Protein AF-A0A846T0B0-F1 (afdb_monomer_lite)

Foldseek 3Di:
DDDDDDDPDDPPPPAFEEEEADQDPLLVVLVVVLCVVVVHHYDYDYLQDDPLVVQLVCVVVVNQGQEYEYECSSQVVLVHHLLNVLVVCCVRRVRYAYEYEHAVFPDDDPVRQVLSLLSFHLTYYYGDDSDDPVVNSVVVVVSVVVSSVDGGRDNDPVSCCPPQPQLHPALCSPVSVLVCQLPDVLHFDQAWDDDPNDIQGRKGFLLSNLVSCCVPRVDDSVSSQSSQQVCCVVQQKAFSVNPDGRDNDRTIMHGPVPDD

Sequence (260 aa):
MNSTPDSPDKPVAANPLIVLAQADAEQTELWRAALAAARLETRVVPGDSDVKINLRIMAAESAIPDLVLVDTACLLLRNVDPYGFASWLTRWLPGARLILTNSAASRITEPARAQAIRRGAMDLLAELPRGTQLPQFLAALNAVKTALRQQPNAVSEADAESEVSQFGNGPLSDVASVLIALRSPGGVAIQDRSYRLKTYPRCFIGAEAVDWLCRSYNVSPQEAVKFGSDLVTRRVIHHVVDGHDFKNEHLFYRFIIDEK

Structure (mmCIF, N/CA/C/O backbone):
data_AF-A0A846T0B0-F1
#
_entry.id   AF-A0A846T0B0-F1
#
loop_
_atom_site.group_PDB
_atom_site.id
_atom_site.type_symbol
_atom_site.label_atom_id
_atom_site.label_alt_id
_atom_site.label_comp_id
_atom_site.label_asym_id
_atom_site.label_entity_id
_atom_site.label_seq_id
_atom_site.pdbx_PDB_ins_code
_atom_site.Cartn_x
_atom_site.Cartn_y
_atom_site.Cartn_z
_atom_site.occupancy
_atom_site.B_iso_or_equiv
_atom_site.auth_seq_id
_atom_site.auth_comp_id
_atom_site.auth_asym_id
_atom_site.auth_atom_id
_atom_site.pdbx_PDB_model_num
ATOM 1 N N . MET A 1 1 ? -53.024 -0.461 37.150 1.00 40.50 1 MET A N 1
ATOM 2 C CA . MET A 1 1 ? -51.824 -1.292 36.927 1.00 40.50 1 MET A CA 1
ATOM 3 C C . MET A 1 1 ? -51.735 -1.531 35.432 1.00 40.50 1 MET A C 1
ATOM 5 O O . MET A 1 1 ? -52.511 -2.325 34.930 1.00 40.50 1 MET A O 1
ATOM 9 N N . ASN A 1 2 ? -50.916 -0.763 34.714 1.00 35.78 2 ASN A N 1
ATOM 10 C CA . ASN A 1 2 ? -50.725 -0.948 33.276 1.00 35.78 2 ASN A CA 1
ATOM 11 C C . ASN A 1 2 ? -49.215 -1.021 33.038 1.00 35.78 2 ASN A C 1
ATOM 13 O O . ASN A 1 2 ? -48.539 0.004 33.033 1.00 35.78 2 ASN A O 1
ATOM 17 N N . SER A 1 3 ? -48.694 -2.243 32.974 1.00 40.78 3 SER A N 1
ATOM 18 C CA . SER A 1 3 ? -47.291 -2.515 32.679 1.00 40.78 3 SER A CA 1
ATOM 19 C C . SER A 1 3 ? -47.119 -2.484 31.164 1.00 40.78 3 SER A C 1
ATOM 21 O O . SER A 1 3 ? -47.619 -3.357 30.461 1.00 40.78 3 SER A O 1
ATOM 23 N N . THR A 1 4 ? -46.454 -1.453 30.655 1.00 44.75 4 THR A N 1
ATOM 24 C CA . THR A 1 4 ? -45.922 -1.425 29.288 1.00 44.75 4 THR A CA 1
ATOM 25 C C . THR A 1 4 ? -44.893 -2.545 29.111 1.00 44.75 4 THR A C 1
ATOM 27 O O . THR A 1 4 ? -44.043 -2.697 29.991 1.00 44.75 4 THR A O 1
ATOM 30 N N . PRO A 1 5 ? -44.940 -3.323 28.015 1.00 53.03 5 PRO A N 1
ATOM 31 C CA . PRO A 1 5 ? -43.913 -4.307 27.730 1.00 53.03 5 PRO A CA 1
ATOM 32 C C . PRO A 1 5 ? -42.636 -3.597 27.274 1.00 53.03 5 PRO A C 1
ATOM 34 O O . PRO A 1 5 ? -42.674 -2.625 26.516 1.00 53.03 5 PRO A O 1
ATOM 37 N N . ASP A 1 6 ? -41.529 -4.098 27.802 1.00 45.81 6 ASP A N 1
ATOM 38 C CA . ASP A 1 6 ? -40.159 -3.702 27.518 1.00 45.81 6 ASP A CA 1
ATOM 39 C C . ASP A 1 6 ? -39.895 -3.703 26.003 1.00 45.81 6 ASP A C 1
ATOM 41 O O . ASP A 1 6 ? -40.283 -4.634 25.289 1.00 45.81 6 ASP A O 1
ATOM 45 N N . SER A 1 7 ? -39.283 -2.630 25.501 1.00 47.78 7 SER A N 1
ATOM 46 C CA . SER A 1 7 ? -38.864 -2.546 24.097 1.00 47.78 7 SER A CA 1
ATOM 47 C C . SER A 1 7 ? -37.781 -3.592 23.821 1.00 47.78 7 SER A C 1
ATOM 49 O O . SER A 1 7 ? -36.935 -3.811 24.684 1.00 47.78 7 SER A O 1
ATOM 51 N N . PRO A 1 8 ? -37.748 -4.215 22.629 1.00 55.81 8 PRO A N 1
ATOM 52 C CA . PRO A 1 8 ? -36.689 -5.155 22.300 1.00 55.81 8 PRO A CA 1
ATOM 53 C C . PRO A 1 8 ? -35.345 -4.423 22.300 1.00 55.81 8 PRO A C 1
ATOM 55 O O . PRO A 1 8 ? -35.213 -3.361 21.683 1.00 55.81 8 PRO A O 1
ATOM 58 N N . ASP A 1 9 ? -34.376 -5.006 23.008 1.00 46.56 9 ASP A N 1
ATOM 59 C CA . ASP A 1 9 ? -32.979 -4.590 23.051 1.00 46.56 9 ASP A CA 1
ATOM 60 C C . ASP A 1 9 ? -32.508 -4.125 21.672 1.00 46.56 9 ASP A C 1
ATOM 62 O O . ASP A 1 9 ? -32.464 -4.877 20.693 1.00 46.56 9 ASP A O 1
ATOM 66 N N . LYS A 1 10 ? -32.148 -2.845 21.597 1.00 37.53 10 LYS A N 1
ATOM 67 C CA . LYS A 1 10 ? -31.438 -2.285 20.453 1.00 37.53 10 LYS A CA 1
ATOM 68 C C . LYS A 1 10 ? -30.146 -3.102 20.313 1.00 37.53 10 LYS A C 1
ATOM 70 O O . LYS A 1 10 ? -29.426 -3.197 21.308 1.00 37.53 10 LYS A O 1
ATOM 75 N N . PRO A 1 11 ? -29.825 -3.687 19.143 1.00 40.38 11 PRO A N 1
ATOM 76 C CA . PRO A 1 11 ? -28.603 -4.466 18.999 1.00 40.38 11 PRO A CA 1
ATOM 77 C C . PRO A 1 11 ? -27.425 -3.585 19.411 1.00 40.38 11 PRO A C 1
ATOM 79 O O . PRO A 1 11 ? -27.238 -2.495 18.861 1.00 40.38 11 PRO A O 1
ATOM 82 N N . VAL A 1 12 ? -26.680 -4.026 20.428 1.00 48.66 12 VAL A N 1
ATOM 83 C CA . VAL A 1 12 ? -25.416 -3.402 20.816 1.00 48.66 12 VAL A CA 1
ATOM 84 C C . VAL A 1 12 ? -24.560 -3.426 19.558 1.00 48.66 12 VAL A C 1
ATOM 86 O O . VAL A 1 12 ? -24.211 -4.501 19.074 1.00 48.66 12 VAL A O 1
ATOM 89 N N . ALA A 1 13 ? -24.320 -2.256 18.963 1.00 57.50 13 ALA A N 1
ATOM 90 C CA . ALA A 1 13 ? -23.509 -2.161 17.760 1.00 57.50 13 ALA A CA 1
ATOM 91 C C . ALA A 1 13 ? -22.165 -2.839 18.049 1.00 57.50 13 ALA A C 1
ATOM 93 O O . ALA A 1 13 ? -21.527 -2.521 19.055 1.00 57.50 13 ALA A O 1
ATOM 94 N N . ALA A 1 14 ? -21.787 -3.808 17.211 1.00 72.94 14 ALA A N 1
ATOM 95 C CA . ALA A 1 14 ? -20.514 -4.502 17.344 1.00 72.94 14 ALA A CA 1
ATOM 96 C C . ALA A 1 14 ? -19.379 -3.470 17.421 1.00 72.94 14 ALA A C 1
ATOM 98 O O . ALA A 1 14 ? -19.421 -2.439 16.743 1.00 72.94 14 ALA A O 1
ATOM 99 N N . ASN A 1 15 ? -18.404 -3.712 18.298 1.00 85.31 15 ASN A N 1
ATOM 100 C CA . ASN A 1 15 ? -17.271 -2.807 18.447 1.00 85.31 15 ASN A CA 1
ATOM 101 C C . ASN A 1 15 ? -16.492 -2.782 17.122 1.00 85.31 15 ASN A C 1
ATOM 103 O O . ASN A 1 15 ? -16.201 -3.861 16.604 1.00 85.31 15 ASN A O 1
ATOM 107 N N . PRO A 1 16 ? -16.167 -1.608 16.552 1.00 92.31 16 PRO A N 1
ATOM 108 C CA . PRO A 1 16 ? -15.488 -1.566 15.268 1.00 92.31 16 PRO A CA 1
ATOM 109 C C . PRO A 1 16 ? -14.096 -2.192 15.358 1.00 92.31 16 PRO A C 1
ATOM 111 O O . PRO A 1 16 ? -13.313 -1.845 16.250 1.00 92.31 16 PRO A O 1
ATOM 114 N N . LEU A 1 17 ? -13.784 -3.068 14.403 1.00 94.44 17 LEU A N 1
ATOM 115 C CA . LEU A 1 17 ? -12.480 -3.713 14.293 1.00 94.44 17 LEU A CA 1
ATOM 116 C C . LEU A 1 17 ? -11.522 -2.824 13.498 1.00 94.44 17 LEU A C 1
ATOM 118 O O . LEU A 1 17 ? -11.745 -2.534 12.320 1.00 94.44 17 LEU A O 1
ATOM 122 N N . ILE A 1 18 ? -10.418 -2.437 14.134 1.00 97.44 18 ILE A N 1
ATOM 123 C CA . ILE A 1 18 ? -9.347 -1.658 13.516 1.00 97.44 18 ILE A CA 1
ATOM 124 C C . ILE A 1 18 ? -8.149 -2.560 13.246 1.00 97.44 18 ILE A C 1
ATOM 126 O O . ILE A 1 18 ? -7.605 -3.179 14.158 1.00 97.44 18 ILE A O 1
ATOM 130 N N . VAL A 1 19 ? -7.687 -2.595 12.001 1.00 98.12 19 VAL A N 1
ATOM 131 C CA . VAL A 1 19 ? -6.374 -3.160 11.670 1.00 98.12 19 VAL A CA 1
ATOM 132 C C . VAL A 1 19 ? -5.332 -2.057 11.775 1.00 98.12 19 VAL A C 1
ATOM 134 O O . VAL A 1 19 ? -5.451 -1.038 11.102 1.00 98.12 19 VAL A O 1
ATOM 137 N N . LEU A 1 20 ? -4.315 -2.265 12.610 1.00 98.44 20 LEU A N 1
ATOM 138 C CA . LEU A 1 20 ? -3.206 -1.334 12.819 1.00 98.44 20 LEU A CA 1
ATOM 139 C C . LEU A 1 20 ? -1.914 -1.931 12.258 1.00 98.44 20 LEU A C 1
ATOM 141 O O . LEU A 1 20 ? -1.483 -2.985 12.715 1.00 98.44 20 LEU A O 1
ATOM 145 N N . ALA A 1 21 ? -1.274 -1.239 11.320 1.00 97.75 21 ALA A N 1
ATOM 146 C CA . ALA A 1 21 ? 0.041 -1.604 10.796 1.00 97.75 21 ALA A CA 1
ATOM 147 C C . ALA A 1 21 ? 0.945 -0.370 10.795 1.00 97.75 21 ALA A C 1
ATOM 149 O O . ALA A 1 21 ? 0.639 0.606 10.114 1.00 97.75 21 ALA A O 1
ATOM 150 N N . GLN A 1 22 ? 2.029 -0.382 11.569 1.00 97.44 22 GLN A N 1
ATOM 151 C CA . GLN A 1 22 ? 3.023 0.697 11.587 1.00 97.44 22 GLN A CA 1
ATOM 152 C C . GLN A 1 22 ? 4.413 0.111 11.347 1.00 97.44 22 GLN A C 1
ATOM 154 O O . GLN A 1 22 ? 4.701 -0.994 11.808 1.00 97.44 22 GLN A O 1
ATOM 159 N N . ALA A 1 23 ? 5.268 0.833 10.619 1.00 90.00 23 ALA A N 1
ATOM 160 C CA . ALA A 1 23 ? 6.631 0.371 10.352 1.00 90.00 23 ALA A CA 1
ATOM 161 C C . ALA A 1 23 ? 7.528 0.547 11.585 1.00 90.00 23 ALA A C 1
ATOM 163 O O . ALA A 1 23 ? 8.458 -0.226 11.803 1.00 90.00 23 ALA A O 1
ATOM 164 N N . ASP A 1 24 ? 7.218 1.556 12.398 1.00 92.56 24 ASP A N 1
ATOM 165 C CA . ASP A 1 24 ? 7.899 1.851 13.647 1.00 92.56 24 ASP A CA 1
ATOM 166 C C . ASP A 1 24 ? 7.184 1.196 14.847 1.00 92.56 24 ASP A C 1
ATOM 168 O O . ASP A 1 24 ? 5.959 1.279 15.018 1.00 92.56 24 ASP A O 1
ATOM 172 N N . ALA A 1 25 ? 7.961 0.513 15.690 1.00 93.75 25 ALA A N 1
ATOM 173 C CA . ALA A 1 25 ? 7.439 -0.211 16.848 1.00 93.75 25 ALA A CA 1
ATOM 174 C C . ALA A 1 25 ? 6.912 0.736 17.940 1.00 93.75 25 ALA A C 1
ATOM 176 O O . ALA A 1 25 ? 5.924 0.422 18.602 1.00 93.75 25 ALA A O 1
ATOM 177 N N . GLU A 1 26 ? 7.528 1.908 18.107 1.00 94.44 26 GLU A N 1
ATOM 178 C CA . GLU A 1 26 ? 7.069 2.911 19.069 1.00 94.44 26 GLU A CA 1
ATOM 179 C C . GLU A 1 26 ? 5.721 3.493 18.623 1.00 94.44 26 GLU A C 1
ATOM 181 O O . GLU A 1 26 ? 4.779 3.545 19.413 1.00 94.44 26 GLU A O 1
ATOM 186 N N . GLN A 1 27 ? 5.568 3.816 17.337 1.00 95.62 27 GLN A N 1
ATOM 187 C CA . GLN A 1 27 ? 4.289 4.232 16.757 1.00 95.62 27 GLN A CA 1
ATOM 188 C C . GLN A 1 27 ? 3.213 3.153 16.891 1.00 95.62 27 GLN A C 1
ATOM 190 O O . GLN A 1 27 ? 2.067 3.481 17.203 1.00 95.62 27 GLN A O 1
ATOM 195 N N . THR A 1 28 ? 3.565 1.873 16.716 1.00 96.94 28 THR A N 1
ATOM 196 C CA . THR A 1 28 ? 2.637 0.754 16.966 1.00 96.94 28 THR A CA 1
ATOM 197 C C . THR A 1 28 ? 2.081 0.817 18.387 1.00 96.94 28 THR A C 1
ATOM 199 O O . THR A 1 28 ? 0.867 0.739 18.583 1.00 96.94 28 THR A O 1
ATOM 202 N N . GLU A 1 29 ? 2.949 1.004 19.381 1.00 95.62 29 GLU A N 1
ATOM 203 C CA . GLU A 1 29 ? 2.553 1.069 20.788 1.00 95.62 29 GLU A CA 1
ATOM 204 C C . GLU A 1 29 ? 1.741 2.322 21.125 1.00 95.62 29 GLU A C 1
ATOM 206 O O . GLU A 1 29 ? 0.708 2.219 21.794 1.00 95.62 29 GLU A O 1
ATOM 211 N N . LEU A 1 30 ? 2.140 3.492 20.617 1.00 95.44 30 LEU A N 1
ATOM 212 C CA . LEU A 1 30 ? 1.410 4.746 20.828 1.00 95.44 30 LEU A CA 1
ATOM 213 C C . LEU A 1 30 ? -0.010 4.671 20.255 1.00 95.44 30 LEU A C 1
ATOM 215 O O . LEU A 1 30 ? -0.976 5.026 20.939 1.00 95.44 30 LEU A O 1
ATOM 219 N N . TRP A 1 31 ? -0.156 4.158 19.031 1.00 96.56 31 TRP A N 1
ATOM 220 C CA . TRP A 1 31 ? -1.465 3.958 18.413 1.00 96.56 31 TRP A CA 1
ATOM 221 C C . TRP A 1 31 ? -2.289 2.915 19.156 1.00 96.56 31 TRP A C 1
ATOM 223 O O . TRP A 1 31 ? -3.455 3.169 19.462 1.00 96.56 31 TRP A O 1
ATOM 233 N N . ARG A 1 32 ? -1.694 1.771 19.509 1.00 96.06 32 ARG A N 1
ATOM 234 C CA . ARG A 1 32 ? -2.376 0.717 20.270 1.00 96.06 32 ARG A CA 1
ATOM 235 C C . ARG A 1 32 ? -2.916 1.249 21.597 1.00 96.06 32 ARG A C 1
ATOM 237 O O . ARG A 1 32 ? -4.079 1.012 21.916 1.00 96.06 32 ARG A O 1
ATOM 244 N N . ALA A 1 33 ? -2.107 2.003 22.342 1.00 93.75 33 ALA A N 1
ATOM 245 C CA . ALA A 1 33 ? -2.515 2.611 23.604 1.00 93.75 33 ALA A CA 1
ATOM 246 C C . ALA A 1 33 ? -3.648 3.633 23.411 1.00 93.75 33 ALA A C 1
ATOM 248 O O . ALA A 1 33 ? -4.631 3.614 24.155 1.00 93.75 33 ALA A O 1
ATOM 249 N N . ALA A 1 34 ? -3.551 4.491 22.391 1.00 93.19 34 ALA A N 1
ATOM 250 C CA . ALA A 1 34 ? -4.569 5.495 22.095 1.00 93.19 34 ALA A CA 1
ATOM 251 C C . ALA A 1 34 ? -5.919 4.856 21.709 1.00 93.19 34 ALA A C 1
ATOM 253 O O . ALA A 1 34 ? -6.970 5.260 22.217 1.00 93.19 34 ALA A O 1
ATOM 254 N N . LEU A 1 35 ? -5.900 3.839 20.844 1.00 95.38 35 LEU A N 1
ATOM 255 C CA . LEU A 1 35 ? -7.098 3.118 20.406 1.00 95.38 35 LEU A CA 1
ATOM 256 C C . LEU A 1 35 ? -7.730 2.322 21.557 1.00 95.38 35 LEU A C 1
ATOM 258 O O . LEU A 1 35 ? -8.947 2.389 21.750 1.00 95.38 35 LEU A O 1
ATOM 262 N N . ALA A 1 36 ? -6.913 1.665 22.386 1.00 93.62 36 ALA A N 1
ATOM 263 C CA . ALA A 1 36 ? -7.377 0.966 23.583 1.00 93.62 36 ALA A CA 1
ATOM 264 C C . ALA A 1 36 ? -8.035 1.924 24.591 1.00 93.62 36 ALA A C 1
ATOM 266 O O . ALA A 1 36 ? -9.111 1.629 25.114 1.00 93.62 36 ALA A O 1
ATOM 267 N N . ALA A 1 37 ? -7.455 3.111 24.811 1.00 91.50 37 ALA A N 1
ATOM 268 C CA . ALA A 1 37 ? -8.053 4.148 25.656 1.00 91.50 37 ALA A CA 1
ATOM 269 C C . ALA A 1 37 ? -9.409 4.637 25.112 1.00 91.50 37 ALA A C 1
ATOM 271 O O . ALA A 1 37 ? -10.301 5.005 25.879 1.00 91.50 37 ALA A O 1
ATOM 272 N N . ALA A 1 38 ? -9.593 4.593 23.791 1.00 91.62 38 ALA A N 1
ATOM 273 C CA . ALA A 1 38 ? -10.861 4.875 23.127 1.00 91.62 38 ALA A CA 1
ATOM 274 C C . ALA A 1 38 ? -11.826 3.671 23.075 1.00 91.62 38 ALA A C 1
ATOM 276 O O . ALA A 1 38 ? -12.916 3.821 22.521 1.00 91.62 38 ALA A O 1
ATOM 277 N N . ARG A 1 39 ? -11.461 2.524 23.673 1.00 93.31 39 ARG A N 1
ATOM 278 C CA . ARG A 1 39 ? -12.200 1.246 23.664 1.00 93.31 39 ARG A CA 1
ATOM 279 C C . ARG A 1 39 ? -12.423 0.660 22.266 1.00 93.31 39 ARG A C 1
ATOM 281 O O . ARG A 1 39 ? -13.393 -0.060 22.049 1.00 93.31 39 ARG A O 1
ATOM 288 N N . LEU A 1 40 ? -11.530 0.961 21.328 1.00 93.94 40 LEU A N 1
ATOM 289 C CA . LEU A 1 40 ? -11.598 0.454 19.962 1.00 93.94 40 LEU A CA 1
ATOM 290 C C . LEU A 1 40 ? -10.844 -0.873 19.865 1.00 93.94 40 LEU A C 1
ATOM 292 O O . LEU A 1 40 ? -9.693 -0.978 20.301 1.00 93.94 40 LEU A O 1
ATOM 296 N N . GLU A 1 41 ? -11.494 -1.888 19.302 1.00 93.44 41 GLU A N 1
ATOM 297 C CA . GLU A 1 41 ? -10.863 -3.185 19.090 1.00 93.44 41 GLU A CA 1
ATOM 298 C C . GLU A 1 41 ? -9.786 -3.053 18.015 1.00 93.44 41 GLU A C 1
ATOM 300 O O . GLU A 1 41 ? -10.027 -2.511 16.939 1.00 93.44 41 GLU A O 1
ATOM 305 N N . THR A 1 42 ? -8.572 -3.505 18.325 1.00 95.50 42 THR A N 1
ATOM 306 C CA . THR A 1 42 ? -7.417 -3.322 17.445 1.00 95.50 42 THR A CA 1
ATOM 307 C C . THR A 1 42 ? -6.705 -4.646 17.221 1.00 95.50 42 THR A C 1
ATOM 309 O O . THR A 1 42 ? -6.268 -5.291 18.175 1.00 95.50 42 THR A O 1
ATOM 312 N N . ARG A 1 43 ? -6.525 -5.022 15.955 1.00 96.50 43 ARG A N 1
ATOM 313 C CA . ARG A 1 43 ? -5.666 -6.124 15.527 1.00 96.50 43 ARG A CA 1
ATOM 314 C C . ARG A 1 43 ? -4.400 -5.557 14.897 1.00 96.50 43 ARG A C 1
ATOM 316 O O . ARG A 1 43 ? -4.453 -4.902 13.860 1.00 96.50 43 ARG A O 1
ATOM 323 N N . VAL A 1 44 ? -3.260 -5.813 15.531 1.00 97.38 44 VAL A N 1
ATOM 324 C CA . VAL A 1 44 ? -1.958 -5.360 15.032 1.00 97.38 44 VAL A CA 1
ATOM 325 C C . VAL A 1 44 ? -1.456 -6.321 13.958 1.00 97.38 44 VAL A C 1
ATOM 327 O O . VAL A 1 44 ? -1.409 -7.531 14.177 1.00 97.38 44 VAL A O 1
ATOM 330 N N . VAL A 1 45 ? -1.061 -5.774 12.812 1.00 95.25 45 VAL A N 1
ATOM 331 C CA . VAL A 1 45 ? -0.296 -6.467 11.774 1.00 95.25 45 VAL A CA 1
ATOM 332 C C . VAL A 1 45 ? 1.153 -5.984 11.886 1.00 95.25 45 VAL A C 1
ATOM 334 O O . VAL A 1 45 ? 1.371 -4.770 11.878 1.00 95.25 45 VAL A O 1
ATOM 337 N N . PRO A 1 46 ? 2.145 -6.886 12.012 1.00 91.38 46 PRO A N 1
ATOM 338 C CA . PRO A 1 46 ? 3.546 -6.484 12.090 1.00 91.38 46 PRO A CA 1
ATOM 339 C C . PRO A 1 46 ? 3.955 -5.633 10.882 1.00 91.38 46 PRO A C 1
ATOM 341 O O . PRO A 1 46 ? 3.555 -5.924 9.754 1.00 91.38 46 PRO A O 1
ATOM 344 N N . GLY A 1 47 ? 4.754 -4.588 11.105 1.00 80.31 47 GLY A N 1
ATOM 345 C CA . GLY A 1 47 ? 5.112 -3.617 10.063 1.00 80.31 47 GLY A CA 1
ATOM 346 C C . GLY A 1 47 ? 5.917 -4.188 8.891 1.00 80.31 47 GLY A C 1
ATOM 347 O O . GLY A 1 47 ? 5.940 -3.595 7.814 1.00 80.31 47 GLY A O 1
ATOM 348 N N . ASP A 1 48 ? 6.550 -5.344 9.088 1.00 79.88 48 ASP A N 1
ATOM 349 C CA . ASP A 1 48 ? 7.275 -6.126 8.086 1.00 79.88 48 ASP A CA 1
ATOM 350 C C . ASP A 1 48 ? 6.422 -7.245 7.453 1.00 79.88 48 ASP A C 1
ATOM 352 O O . ASP A 1 48 ? 6.893 -7.988 6.589 1.00 79.88 48 ASP A O 1
ATOM 356 N N . SER A 1 49 ? 5.158 -7.386 7.834 1.00 81.19 49 SER A N 1
ATOM 357 C CA . SER A 1 49 ? 4.242 -8.339 7.212 1.00 81.19 49 SER A CA 1
ATOM 358 C C . SER A 1 49 ? 3.544 -7.732 5.994 1.00 81.19 49 SER A C 1
ATOM 360 O O . SER A 1 49 ? 3.389 -6.519 5.869 1.00 81.19 49 SER A O 1
ATOM 362 N N . ASP A 1 50 ? 3.086 -8.582 5.072 1.00 83.88 50 ASP A N 1
ATOM 363 C CA . ASP A 1 50 ? 2.265 -8.125 3.950 1.00 83.88 50 ASP A CA 1
ATOM 364 C C . ASP A 1 50 ? 0.833 -7.833 4.434 1.00 83.88 50 ASP A C 1
ATOM 366 O O . ASP A 1 50 ? 0.047 -8.740 4.738 1.00 83.88 50 ASP A O 1
ATOM 370 N N . VAL A 1 51 ? 0.495 -6.545 4.513 1.00 88.88 51 VAL A N 1
ATOM 371 C CA . VAL A 1 51 ? -0.821 -6.072 4.965 1.00 88.88 51 VAL A CA 1
ATOM 372 C C . VAL A 1 51 ? -1.945 -6.563 4.041 1.00 88.88 51 VAL A C 1
ATOM 374 O O . VAL A 1 51 ? -3.022 -6.909 4.527 1.00 88.88 51 VAL A O 1
ATOM 377 N N . LYS A 1 52 ? -1.710 -6.677 2.725 1.00 85.81 52 LYS A N 1
ATOM 378 C CA . LYS A 1 52 ? -2.722 -7.151 1.763 1.00 85.81 52 LYS A CA 1
ATOM 379 C C . LYS A 1 52 ? -3.041 -8.626 1.992 1.00 85.81 52 LYS A C 1
ATOM 381 O O . LYS A 1 52 ? -4.212 -9.003 1.964 1.00 85.81 52 LYS A O 1
ATOM 386 N N . ILE A 1 53 ? -2.025 -9.456 2.243 1.00 77.31 53 ILE A N 1
ATOM 387 C CA . ILE A 1 53 ? -2.223 -10.882 2.555 1.00 77.31 53 ILE A CA 1
ATOM 388 C C . ILE A 1 53 ? -3.017 -11.038 3.856 1.00 77.31 53 ILE A C 1
ATOM 390 O O . ILE A 1 53 ? -4.010 -11.765 3.873 1.00 77.31 53 ILE A O 1
ATOM 394 N N . ASN A 1 54 ? -2.642 -10.309 4.912 1.00 89.06 54 ASN A N 1
ATOM 395 C CA . ASN A 1 54 ? -3.349 -10.350 6.196 1.00 89.06 54 ASN A CA 1
ATOM 396 C C . ASN A 1 54 ? -4.832 -9.977 6.045 1.00 89.06 54 ASN A C 1
ATOM 398 O O . ASN A 1 54 ? -5.704 -10.706 6.514 1.00 89.06 54 ASN A O 1
ATOM 402 N N . LEU A 1 55 ? -5.126 -8.892 5.325 1.00 89.19 55 LEU A N 1
ATOM 403 C CA . LEU A 1 55 ? -6.500 -8.450 5.081 1.00 89.19 55 LEU A CA 1
ATOM 404 C C . LEU A 1 55 ? -7.309 -9.452 4.249 1.00 89.19 55 LEU A C 1
ATOM 406 O O . LEU A 1 55 ? -8.500 -9.627 4.496 1.00 89.19 55 LEU A O 1
ATOM 410 N N . ARG A 1 56 ? -6.683 -10.149 3.292 1.00 87.56 56 ARG A N 1
ATOM 411 C CA . ARG A 1 56 ? -7.357 -11.202 2.516 1.00 87.56 56 ARG A CA 1
ATOM 412 C C . ARG A 1 56 ? -7.695 -12.430 3.348 1.00 87.56 56 ARG A C 1
ATOM 414 O O . ARG A 1 56 ? -8.767 -12.991 3.148 1.00 87.56 56 ARG A O 1
ATOM 421 N N . ILE A 1 57 ? -6.798 -12.842 4.242 1.00 77.00 57 ILE A N 1
ATOM 422 C CA . ILE A 1 57 ? -7.057 -13.952 5.169 1.00 77.00 57 ILE A CA 1
ATOM 423 C C . ILE A 1 57 ? -8.240 -13.585 6.069 1.00 77.00 57 ILE A C 1
ATOM 425 O O . ILE A 1 57 ? -9.214 -14.329 6.124 1.00 77.00 57 ILE A O 1
ATOM 429 N N . MET A 1 58 ? -8.219 -12.386 6.661 1.00 86.00 58 MET A N 1
ATOM 430 C CA . MET A 1 58 ? -9.328 -11.886 7.480 1.00 86.00 58 MET A CA 1
ATOM 431 C C . MET A 1 58 ? -10.652 -11.841 6.704 1.00 86.00 58 MET A C 1
ATOM 433 O O . MET A 1 58 ? -11.678 -12.294 7.203 1.00 86.00 58 MET A O 1
ATOM 437 N N . ALA A 1 59 ? -10.640 -11.349 5.461 1.00 80.25 59 ALA A N 1
ATOM 438 C CA . ALA A 1 59 ? -11.832 -11.318 4.616 1.00 80.25 59 ALA A CA 1
ATOM 439 C C . ALA A 1 59 ? -12.361 -12.727 4.284 1.00 80.25 59 ALA A C 1
ATOM 441 O O . ALA A 1 59 ? -13.573 -12.934 4.285 1.00 80.25 59 ALA A O 1
ATOM 442 N N . ALA A 1 60 ? -11.477 -13.704 4.048 1.00 73.88 60 ALA A N 1
ATOM 443 C CA . ALA A 1 60 ? -11.864 -15.100 3.829 1.00 73.88 60 ALA A CA 1
ATOM 444 C C . ALA A 1 60 ? -12.513 -15.735 5.074 1.00 73.88 60 ALA A C 1
ATOM 446 O O . ALA A 1 60 ? -13.378 -16.598 4.948 1.00 73.88 60 ALA A O 1
ATOM 447 N N . GLU A 1 61 ? -12.148 -15.260 6.265 1.00 83.94 61 GLU A N 1
ATOM 448 C CA . GLU A 1 61 ? -12.726 -15.649 7.557 1.00 83.94 61 GLU A CA 1
ATOM 449 C C . GLU A 1 61 ? -13.948 -14.794 7.952 1.00 83.94 61 GLU A C 1
ATOM 451 O O . GLU A 1 61 ? -14.421 -14.865 9.083 1.00 83.94 61 GLU A O 1
ATOM 456 N N . SER A 1 62 ? -14.493 -13.990 7.027 1.00 83.62 62 SER A N 1
ATOM 457 C CA . SER A 1 62 ? -15.616 -13.061 7.263 1.00 83.62 62 SER A CA 1
ATOM 458 C C . SER A 1 62 ? -15.349 -11.980 8.327 1.00 83.62 62 SER A C 1
ATOM 460 O O . SER A 1 62 ? -16.284 -11.388 8.861 1.00 83.62 62 SER A O 1
ATOM 462 N N . ALA A 1 63 ? -14.080 -11.674 8.604 1.00 87.38 63 ALA A N 1
ATOM 463 C CA . ALA A 1 63 ? -13.633 -10.679 9.579 1.00 87.38 63 ALA A CA 1
ATOM 464 C C . ALA A 1 63 ? -13.157 -9.381 8.895 1.00 87.38 63 ALA A C 1
ATOM 466 O O . ALA A 1 63 ? -12.007 -8.964 9.041 1.00 87.38 63 ALA A O 1
ATOM 467 N N . ILE A 1 64 ? -14.023 -8.745 8.100 1.00 89.69 64 ILE A N 1
ATOM 468 C CA . ILE A 1 64 ? -13.692 -7.488 7.406 1.00 89.69 64 ILE A CA 1
ATOM 469 C C . ILE A 1 64 ? -13.553 -6.357 8.445 1.00 89.69 64 ILE A C 1
ATOM 471 O O . ILE A 1 64 ? -14.511 -6.106 9.173 1.00 89.69 64 ILE A O 1
ATOM 475 N N . PRO A 1 65 ? -12.407 -5.655 8.527 1.00 95.38 65 PRO A N 1
ATOM 476 C CA . PRO A 1 65 ? -12.243 -4.536 9.447 1.00 95.38 65 PRO A CA 1
ATOM 477 C C . PRO A 1 65 ? -13.056 -3.310 9.024 1.00 95.38 65 PRO A C 1
ATOM 479 O O . PRO A 1 65 ? -13.164 -2.994 7.838 1.00 95.38 65 PRO A O 1
ATOM 482 N N . ASP A 1 66 ? -13.538 -2.554 10.007 1.00 95.69 66 ASP A N 1
ATOM 483 C CA . ASP A 1 66 ? -14.219 -1.273 9.800 1.00 95.69 66 ASP A CA 1
ATOM 484 C C . ASP A 1 66 ? -13.259 -0.159 9.375 1.00 95.69 66 ASP A C 1
ATOM 486 O O . ASP A 1 66 ? -13.660 0.797 8.698 1.00 95.69 66 ASP A O 1
ATOM 490 N N . LEU A 1 67 ? -11.997 -0.267 9.799 1.00 97.81 67 LEU A N 1
ATOM 491 C CA . LEU A 1 67 ? -10.929 0.677 9.499 1.00 97.81 67 LEU A CA 1
ATOM 492 C C . LEU A 1 67 ? -9.573 -0.032 9.423 1.00 97.81 67 LEU A C 1
ATOM 494 O O . LEU A 1 67 ? -9.192 -0.797 10.306 1.00 97.81 67 LEU A O 1
ATOM 498 N N . VAL A 1 68 ? -8.807 0.302 8.394 1.00 98.00 68 VAL A N 1
ATOM 499 C CA . VAL A 1 68 ? -7.388 -0.011 8.261 1.00 98.00 68 VAL A CA 1
ATOM 500 C C . VAL A 1 68 ? -6.605 1.273 8.515 1.00 98.00 68 VAL A C 1
ATOM 502 O O . VAL A 1 68 ? -6.735 2.245 7.771 1.00 98.00 68 VAL A O 1
ATOM 505 N N . LEU A 1 69 ? -5.810 1.278 9.579 1.00 98.25 69 LEU A N 1
ATOM 506 C CA . LEU A 1 69 ? -4.886 2.342 9.943 1.00 98.25 69 LEU A CA 1
ATOM 507 C C . LEU A 1 69 ? -3.464 1.862 9.637 1.00 98.25 69 LEU A C 1
ATOM 509 O O . LEU A 1 69 ? -2.899 1.052 10.377 1.00 98.25 69 LEU A O 1
ATOM 513 N N . VAL A 1 70 ? -2.910 2.318 8.516 1.00 97.88 70 VAL A N 1
ATOM 514 C CA . VAL A 1 70 ? -1.646 1.795 7.983 1.00 97.88 70 VAL A CA 1
ATOM 515 C C . VAL A 1 70 ? -0.648 2.906 7.702 1.00 97.88 70 VAL A C 1
ATOM 517 O O . VAL A 1 70 ? -0.972 3.926 7.098 1.00 97.88 70 VAL A O 1
ATOM 520 N N . ASP A 1 71 ? 0.584 2.680 8.130 1.00 96.81 71 ASP A N 1
ATOM 521 C CA . ASP A 1 71 ? 1.722 3.529 7.815 1.00 96.81 71 ASP A CA 1
ATOM 522 C C . ASP A 1 71 ? 2.132 3.354 6.352 1.00 96.81 71 ASP A C 1
ATOM 524 O O . ASP A 1 71 ? 2.269 2.229 5.858 1.00 96.81 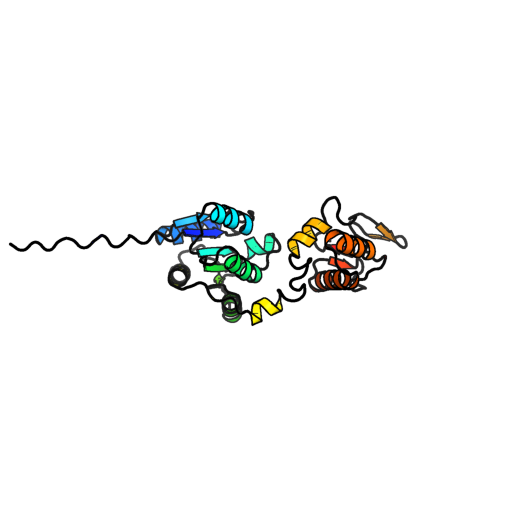71 ASP A O 1
ATOM 528 N N . THR A 1 72 ? 2.353 4.462 5.649 1.00 90.06 72 THR A N 1
ATOM 529 C CA . THR A 1 72 ? 2.806 4.444 4.255 1.00 90.06 72 THR A CA 1
ATOM 530 C C . THR A 1 72 ? 4.111 3.667 4.103 1.00 90.06 72 THR A C 1
ATOM 532 O O . THR A 1 72 ? 4.286 2.985 3.093 1.00 90.06 72 THR A O 1
ATOM 535 N N . ALA A 1 73 ? 4.987 3.672 5.112 1.00 87.44 73 ALA A N 1
ATOM 536 C CA . ALA A 1 73 ? 6.222 2.894 5.094 1.00 87.44 73 ALA A CA 1
ATOM 537 C C . ALA A 1 73 ? 5.974 1.374 4.999 1.00 87.44 73 ALA A C 1
ATOM 539 O O . ALA A 1 73 ? 6.687 0.699 4.257 1.00 87.44 73 ALA A O 1
ATOM 540 N N . CYS A 1 74 ? 4.937 0.830 5.651 1.00 87.38 74 CYS A N 1
ATOM 541 C CA . CYS A 1 74 ? 4.582 -0.595 5.534 1.00 87.38 74 CYS A CA 1
ATOM 542 C C . CYS A 1 74 ? 4.233 -0.991 4.093 1.00 87.38 74 CYS A C 1
ATOM 544 O O . CYS A 1 74 ? 4.522 -2.105 3.657 1.00 87.38 74 CYS A O 1
ATOM 546 N N . LEU A 1 75 ? 3.614 -0.072 3.348 1.00 83.56 75 LEU A N 1
ATOM 547 C CA . LEU A 1 75 ? 3.219 -0.282 1.957 1.00 83.56 75 LEU A CA 1
ATOM 548 C C . LEU A 1 75 ? 4.427 -0.121 1.023 1.00 83.56 75 LEU A C 1
ATOM 550 O O . LEU A 1 75 ? 4.724 -1.004 0.215 1.00 83.56 75 LEU A O 1
ATOM 554 N N . LEU A 1 76 ? 5.188 0.960 1.198 1.00 75.81 76 LEU A N 1
ATOM 555 C CA . LEU A 1 76 ? 6.351 1.276 0.369 1.00 75.81 76 LEU A CA 1
ATOM 556 C C . LEU A 1 76 ? 7.470 0.233 0.501 1.00 75.81 76 LEU A C 1
ATOM 558 O O . LEU A 1 76 ? 8.077 -0.130 -0.504 1.00 75.81 76 LEU A O 1
ATOM 562 N N . LEU A 1 77 ? 7.687 -0.340 1.692 1.00 72.00 77 LEU A N 1
ATOM 563 C CA . LEU A 1 77 ? 8.633 -1.449 1.910 1.00 72.00 77 LEU A CA 1
ATOM 564 C C . LEU A 1 77 ? 8.285 -2.722 1.118 1.00 72.00 77 LEU A C 1
ATOM 566 O O . LEU A 1 77 ? 9.089 -3.655 1.053 1.00 72.00 77 LEU A O 1
ATOM 570 N N . ARG A 1 78 ? 7.081 -2.799 0.549 1.00 71.12 78 ARG A N 1
ATOM 571 C CA . ARG A 1 78 ? 6.606 -3.900 -0.297 1.00 71.12 78 ARG A CA 1
ATOM 572 C C . ARG A 1 78 ? 6.326 -3.444 -1.729 1.00 71.12 78 ARG A C 1
ATOM 574 O O . ARG A 1 78 ? 5.663 -4.161 -2.471 1.00 71.12 78 ARG A O 1
ATOM 581 N N . ASN A 1 79 ? 6.836 -2.272 -2.122 1.00 66.06 79 ASN A N 1
ATOM 582 C CA . ASN A 1 79 ? 6.569 -1.630 -3.413 1.00 66.06 79 ASN A CA 1
ATOM 583 C C . ASN A 1 79 ? 5.066 -1.454 -3.696 1.00 66.06 79 ASN A C 1
ATOM 585 O O . ASN A 1 79 ? 4.631 -1.490 -4.847 1.00 66.06 79 ASN A O 1
ATOM 589 N N . VAL A 1 80 ? 4.263 -1.288 -2.643 1.00 71.25 80 VAL A N 1
ATOM 590 C CA . VAL A 1 80 ? 2.844 -0.965 -2.753 1.00 71.25 80 VAL A CA 1
ATOM 591 C C . VAL A 1 80 ? 2.707 0.545 -2.651 1.00 71.25 80 VAL A C 1
ATOM 593 O O . VAL A 1 80 ? 3.045 1.139 -1.629 1.00 71.25 80 VAL A O 1
ATOM 596 N N . ASP A 1 81 ? 2.189 1.159 -3.710 1.00 74.88 81 ASP A N 1
ATOM 597 C CA . ASP A 1 81 ? 1.796 2.562 -3.672 1.00 74.88 81 ASP A 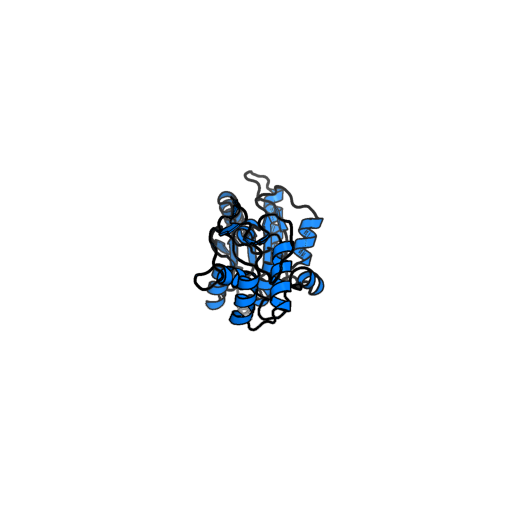CA 1
ATOM 598 C C . ASP A 1 81 ? 0.643 2.759 -2.658 1.00 74.88 81 ASP A C 1
ATOM 600 O O . ASP A 1 81 ? -0.385 2.074 -2.767 1.00 74.88 81 ASP A O 1
ATOM 604 N N . PRO A 1 82 ? 0.776 3.667 -1.668 1.00 74.06 82 PRO A N 1
ATOM 605 C CA . PRO A 1 82 ? -0.268 3.921 -0.679 1.00 74.06 82 PRO A CA 1
ATOM 606 C C . PRO A 1 82 ? -1.625 4.318 -1.268 1.00 74.06 82 PRO A C 1
ATOM 608 O O . PRO A 1 82 ? -2.662 4.006 -0.680 1.00 74.06 82 PRO A O 1
ATOM 611 N N . TYR A 1 83 ? -1.644 4.966 -2.433 1.00 73.88 83 TYR A N 1
ATOM 612 C CA . TYR A 1 83 ? -2.885 5.370 -3.096 1.00 73.88 83 TYR A CA 1
ATOM 613 C C . TYR A 1 83 ? -3.510 4.214 -3.895 1.00 73.88 83 TYR A C 1
ATOM 615 O O . TYR A 1 83 ? -4.722 3.991 -3.836 1.00 73.88 83 TYR A O 1
ATOM 623 N N . GLY A 1 84 ? -2.695 3.389 -4.552 1.00 73.69 84 GLY A N 1
ATOM 624 C CA . GLY A 1 84 ? -3.109 2.123 -5.158 1.00 73.69 84 GLY A CA 1
ATOM 625 C C . GLY A 1 84 ? -3.662 1.129 -4.132 1.00 73.69 84 GLY A C 1
ATOM 626 O O . GLY A 1 84 ? -4.587 0.366 -4.432 1.00 73.69 84 GLY A O 1
ATOM 627 N N . PHE A 1 85 ? -3.173 1.177 -2.890 1.00 84.62 85 PHE A N 1
ATOM 628 C CA . PHE A 1 85 ? -3.722 0.389 -1.787 1.00 84.62 85 PHE A CA 1
ATOM 629 C C . PHE A 1 85 ? -5.179 0.754 -1.462 1.00 84.62 85 PHE A C 1
ATOM 631 O O . PHE A 1 85 ? -5.968 -0.150 -1.198 1.00 84.62 85 PHE A O 1
ATOM 638 N N . ALA A 1 86 ? -5.580 2.027 -1.556 1.00 84.88 86 ALA A N 1
ATOM 639 C CA . ALA A 1 86 ? -6.971 2.447 -1.337 1.00 84.88 86 ALA A CA 1
ATOM 640 C C . ALA A 1 86 ? -7.935 1.846 -2.377 1.00 84.88 86 ALA A C 1
ATOM 642 O O . ALA A 1 86 ? -9.005 1.330 -2.039 1.00 84.88 86 ALA A O 1
ATOM 643 N N . SER A 1 87 ? -7.512 1.836 -3.646 1.00 79.88 87 SER A N 1
ATOM 644 C CA . SER A 1 87 ? -8.257 1.192 -4.738 1.00 79.88 87 SER A CA 1
ATOM 645 C C . SER A 1 87 ? -8.361 -0.320 -4.526 1.00 79.88 87 SER A C 1
ATOM 647 O O . SER A 1 87 ? -9.425 -0.919 -4.694 1.00 79.88 87 SER A O 1
ATOM 649 N N . TRP A 1 88 ? -7.260 -0.946 -4.101 1.00 86.38 88 TRP A N 1
ATOM 650 C CA . TRP A 1 88 ? -7.240 -2.363 -3.759 1.00 86.38 88 TRP A CA 1
ATOM 651 C C . TRP A 1 88 ? -8.180 -2.682 -2.585 1.00 86.38 88 TRP A C 1
ATOM 653 O O . TRP A 1 88 ? -8.952 -3.636 -2.673 1.00 86.38 88 TRP A O 1
ATOM 663 N N . LEU A 1 89 ? -8.166 -1.869 -1.525 1.00 89.94 89 LEU A N 1
ATOM 664 C CA . LEU A 1 89 ? -9.016 -2.058 -0.351 1.00 89.94 89 LEU A CA 1
ATOM 665 C C . LEU A 1 89 ? -10.497 -1.981 -0.731 1.00 89.94 89 LEU A C 1
ATOM 667 O O . LEU A 1 89 ? -11.252 -2.882 -0.391 1.00 89.94 89 LEU A O 1
ATOM 671 N N . THR A 1 90 ? -10.885 -0.981 -1.524 1.00 86.06 90 THR A N 1
ATOM 672 C CA . THR A 1 90 ? -12.268 -0.817 -2.005 1.00 86.06 90 THR A CA 1
ATOM 673 C C . THR A 1 90 ? -12.734 -2.023 -2.824 1.00 86.06 90 THR A C 1
ATOM 675 O O . THR A 1 90 ? -13.862 -2.485 -2.673 1.00 86.06 90 THR A O 1
ATOM 678 N N . ARG A 1 91 ? -11.856 -2.571 -3.674 1.00 82.81 91 ARG A N 1
ATOM 679 C CA . ARG A 1 91 ? -12.182 -3.718 -4.532 1.00 82.81 91 ARG A CA 1
ATOM 680 C C . ARG A 1 91 ? -12.397 -5.011 -3.748 1.00 82.81 91 ARG A C 1
ATOM 682 O O . ARG A 1 91 ? -13.270 -5.796 -4.107 1.00 82.81 91 ARG A O 1
ATOM 689 N N . TRP A 1 92 ? -11.562 -5.268 -2.746 1.00 82.75 92 TRP A N 1
ATOM 690 C CA . TRP A 1 92 ? -11.529 -6.563 -2.059 1.00 82.75 92 TRP A CA 1
ATOM 691 C C . TRP A 1 92 ? -12.251 -6.556 -0.710 1.00 82.75 92 TRP A C 1
ATOM 693 O O . TRP A 1 92 ? -12.681 -7.610 -0.247 1.00 82.75 92 TRP A O 1
ATOM 703 N N . LEU A 1 93 ? -12.386 -5.390 -0.082 1.00 88.88 93 LEU A N 1
ATOM 704 C CA . LEU A 1 93 ? -13.029 -5.180 1.210 1.00 88.88 93 LEU A CA 1
ATOM 705 C C . LEU A 1 93 ? -13.952 -3.939 1.137 1.00 88.88 93 LEU A C 1
ATOM 707 O O . LEU A 1 93 ? -13.668 -2.930 1.782 1.00 88.88 93 LEU A O 1
ATOM 711 N N . PRO A 1 94 ? -15.074 -3.986 0.387 1.00 81.88 94 PRO A N 1
ATOM 712 C CA . PRO A 1 94 ? -15.908 -2.815 0.053 1.00 81.88 94 PRO A CA 1
ATOM 713 C C . PRO A 1 94 ? -16.629 -2.108 1.227 1.00 81.88 94 PRO A C 1
ATOM 715 O O . PRO A 1 94 ? -17.433 -1.210 1.000 1.00 81.88 94 PRO A O 1
ATOM 718 N N . GLY A 1 95 ? -16.347 -2.467 2.482 1.00 86.75 95 GLY A N 1
ATOM 719 C CA . GLY A 1 95 ? -16.803 -1.753 3.685 1.00 86.75 95 GLY A CA 1
ATOM 720 C C . GLY A 1 95 ? -15.669 -1.200 4.556 1.00 86.75 95 GLY A C 1
ATOM 721 O O . GLY A 1 95 ? -15.932 -0.437 5.487 1.00 86.75 95 GLY A O 1
ATOM 722 N N . ALA A 1 96 ? -14.419 -1.565 4.261 1.00 93.81 96 ALA A N 1
ATOM 723 C CA . ALA A 1 96 ? -13.267 -1.142 5.037 1.00 93.81 96 ALA A CA 1
ATOM 724 C C . ALA A 1 96 ? -12.876 0.293 4.679 1.00 93.81 96 ALA A C 1
ATOM 726 O O . ALA A 1 96 ? -12.762 0.668 3.511 1.00 93.81 96 ALA A O 1
ATOM 727 N N . ARG A 1 97 ? -12.635 1.102 5.706 1.00 96.19 97 ARG A N 1
ATOM 728 C CA . ARG A 1 97 ? -12.128 2.468 5.558 1.00 96.19 97 ARG A CA 1
ATOM 729 C C . ARG A 1 97 ? -10.613 2.470 5.643 1.00 96.19 97 ARG A C 1
ATOM 731 O O . ARG A 1 97 ? -10.033 1.587 6.266 1.00 96.19 97 ARG A O 1
ATOM 738 N N . LEU A 1 98 ? -9.976 3.492 5.088 1.00 97.12 98 LEU A N 1
ATOM 739 C CA . LEU A 1 98 ? -8.524 3.641 5.130 1.00 97.12 98 LEU A CA 1
ATOM 740 C C . LEU A 1 98 ? -8.136 4.948 5.809 1.00 97.12 98 LEU A C 1
ATOM 742 O O . LEU A 1 98 ? -8.568 6.004 5.371 1.00 97.12 98 LEU A O 1
ATOM 746 N N . ILE A 1 99 ? -7.275 4.906 6.819 1.00 98.12 99 ILE A N 1
ATOM 747 C CA . ILE A 1 99 ? -6.470 6.064 7.216 1.00 98.12 99 ILE A CA 1
ATOM 748 C C . ILE A 1 99 ? -5.012 5.706 6.963 1.00 98.12 99 ILE A C 1
ATOM 750 O O . ILE A 1 99 ? -4.532 4.659 7.404 1.00 98.12 99 ILE A O 1
ATOM 754 N N . LEU A 1 100 ? -4.315 6.595 6.263 1.00 97.31 100 LEU A N 1
ATOM 755 C CA . LEU A 1 100 ? -2.874 6.502 6.092 1.00 97.31 100 LEU A CA 1
ATOM 756 C C . LEU A 1 100 ? -2.179 7.250 7.233 1.00 97.31 100 LEU A C 1
ATOM 758 O O . LEU A 1 100 ? -2.627 8.323 7.643 1.00 97.31 100 LEU A O 1
ATOM 762 N N . THR A 1 101 ? -1.065 6.720 7.726 1.00 97.00 101 THR A N 1
ATOM 763 C CA . THR A 1 101 ? -0.141 7.453 8.600 1.00 97.00 101 THR A CA 1
ATOM 764 C C . THR A 1 101 ? 1.211 7.610 7.913 1.00 97.00 101 THR A C 1
ATOM 766 O O . THR A 1 101 ? 1.573 6.815 7.052 1.00 97.00 101 THR A O 1
ATOM 769 N N . ASN A 1 102 ? 1.956 8.656 8.255 1.00 93.31 102 ASN A N 1
ATOM 770 C CA . ASN A 1 102 ? 3.361 8.790 7.891 1.00 93.31 102 ASN A CA 1
ATOM 771 C C . ASN A 1 102 ? 4.160 9.034 9.170 1.00 93.31 102 ASN A C 1
ATOM 773 O O . ASN A 1 102 ? 4.241 10.166 9.654 1.00 93.31 102 ASN A O 1
ATOM 777 N N . SER A 1 103 ? 4.738 7.960 9.705 1.00 91.56 103 SER A N 1
ATOM 778 C CA . SER A 1 103 ? 5.526 7.992 10.941 1.00 91.56 103 SER A CA 1
ATOM 779 C C . SER A 1 103 ? 6.847 8.756 10.817 1.00 91.56 103 SER A C 1
ATOM 781 O O . SER A 1 103 ? 7.426 9.134 11.828 1.00 91.56 103 SER A O 1
ATOM 783 N N . ALA A 1 104 ? 7.325 9.027 9.599 1.00 85.62 104 ALA A N 1
ATOM 784 C CA . ALA A 1 104 ? 8.537 9.815 9.375 1.00 85.62 104 ALA A CA 1
ATOM 785 C C . ALA A 1 104 ? 8.278 11.333 9.380 1.00 85.62 104 ALA A C 1
ATOM 787 O O . ALA A 1 104 ? 9.222 12.125 9.332 1.00 85.62 104 ALA A O 1
ATOM 788 N N . ALA A 1 105 ? 7.011 11.756 9.395 1.00 84.94 105 ALA A N 1
ATOM 789 C CA . ALA A 1 105 ? 6.627 13.156 9.341 1.00 84.94 105 ALA A CA 1
ATOM 790 C C . ALA A 1 105 ? 5.997 13.604 10.662 1.00 84.94 105 ALA A C 1
ATOM 792 O O . ALA A 1 105 ? 4.976 13.072 11.086 1.00 84.94 105 ALA A O 1
ATOM 793 N N . SER A 1 106 ? 6.535 14.672 11.252 1.00 86.69 106 SER A N 1
ATOM 794 C CA . SER A 1 106 ? 5.954 15.318 12.439 1.00 86.69 106 SER A CA 1
ATOM 795 C C . SER A 1 106 ? 4.704 16.148 12.129 1.00 86.69 106 SER A C 1
ATOM 797 O O . SER A 1 106 ? 3.929 16.492 13.022 1.00 86.69 106 SER A O 1
ATOM 799 N N . ARG A 1 107 ? 4.498 16.505 10.854 1.00 85.81 107 ARG A N 1
ATOM 800 C CA . ARG A 1 107 ? 3.308 17.200 10.348 1.00 85.81 107 ARG A CA 1
ATOM 801 C C . ARG A 1 107 ? 3.000 16.769 8.921 1.00 85.81 107 ARG A C 1
ATOM 803 O O . ARG A 1 107 ? 3.906 16.521 8.133 1.00 85.81 107 ARG A O 1
ATOM 810 N N . ILE A 1 108 ? 1.716 16.789 8.579 1.00 87.06 108 ILE A N 1
ATOM 811 C CA . ILE A 1 108 ? 1.224 16.596 7.213 1.00 87.06 108 ILE A CA 1
ATOM 812 C C . ILE A 1 108 ? 0.749 17.940 6.674 1.00 87.06 108 ILE A C 1
ATOM 814 O O . ILE A 1 108 ? 0.040 18.672 7.365 1.00 87.06 108 ILE A O 1
ATOM 818 N N . THR A 1 109 ? 1.147 18.269 5.448 1.00 85.00 109 THR A N 1
ATOM 819 C CA . THR A 1 109 ? 0.680 19.474 4.758 1.00 85.00 109 THR A CA 1
ATOM 820 C C . THR A 1 109 ? -0.729 19.258 4.203 1.00 85.00 109 THR A C 1
ATOM 822 O O . THR A 1 109 ? -1.083 18.151 3.798 1.00 85.00 109 THR A O 1
ATOM 825 N N . GLU A 1 110 ? -1.532 20.322 4.129 1.00 87.69 110 GLU A N 1
ATOM 826 C CA . GLU A 1 110 ? -2.884 20.241 3.557 1.00 87.69 110 GLU A CA 1
ATOM 827 C C . GLU A 1 110 ? -2.915 19.684 2.122 1.00 87.69 110 GLU A C 1
ATOM 829 O O . GLU A 1 110 ? -3.758 18.833 1.847 1.00 87.69 110 GLU A O 1
ATOM 834 N N . PRO A 1 111 ? -1.985 20.037 1.208 1.00 74.88 111 PRO A N 1
ATOM 835 C CA . PRO A 1 111 ? -1.949 19.424 -0.119 1.00 74.88 111 PRO A CA 1
ATOM 836 C C . PRO A 1 111 ? -1.744 17.903 -0.096 1.00 74.88 111 PRO A C 1
ATOM 838 O O . PRO A 1 111 ? -2.429 17.197 -0.836 1.00 74.88 111 PRO A O 1
ATOM 841 N N . ALA A 1 112 ? -0.848 17.395 0.759 1.00 78.75 112 ALA A N 1
ATOM 842 C CA . ALA A 1 112 ? -0.590 15.959 0.882 1.00 78.75 112 ALA A CA 1
ATOM 843 C C . ALA A 1 112 ? -1.799 15.224 1.477 1.00 78.75 112 ALA A C 1
ATOM 845 O O . ALA A 1 112 ? -2.226 14.195 0.951 1.00 78.75 112 ALA A O 1
ATOM 846 N N . ARG A 1 113 ? -2.407 15.792 2.527 1.00 87.31 113 ARG A N 1
ATOM 847 C CA . ARG A 1 113 ? -3.639 15.261 3.126 1.00 87.31 113 ARG A CA 1
ATOM 848 C C . ARG A 1 113 ? -4.783 15.229 2.116 1.00 87.31 113 ARG A C 1
ATOM 850 O O . ARG A 1 113 ? -5.417 14.194 1.932 1.00 87.31 113 ARG A O 1
ATOM 857 N N . ALA A 1 114 ? -5.005 16.335 1.408 1.00 83.06 114 ALA A N 1
ATOM 858 C CA . ALA A 1 114 ? -6.042 16.439 0.391 1.00 83.06 114 ALA A CA 1
ATOM 859 C C . ALA A 1 114 ? -5.816 15.455 -0.767 1.00 83.06 114 ALA A C 1
ATOM 861 O O . ALA A 1 114 ? -6.783 14.916 -1.298 1.00 83.06 114 ALA A O 1
ATOM 862 N N . GLN A 1 115 ? -4.563 15.198 -1.158 1.00 79.81 115 GLN A N 1
ATOM 863 C CA . GLN A 1 115 ? -4.243 14.187 -2.167 1.00 79.81 115 GLN A CA 1
ATOM 864 C C . GLN A 1 115 ? -4.614 12.780 -1.694 1.00 79.81 115 GLN A C 1
ATOM 866 O O . GLN A 1 115 ? -5.293 12.070 -2.430 1.00 79.81 115 GLN A O 1
ATOM 871 N N . ALA A 1 116 ? -4.242 12.399 -0.470 1.00 84.81 116 ALA A N 1
ATOM 872 C CA . ALA A 1 116 ? -4.626 11.107 0.095 1.00 84.81 116 ALA A CA 1
ATOM 873 C C . ALA A 1 116 ? -6.148 10.927 0.143 1.00 84.81 116 ALA A C 1
ATOM 875 O O . ALA A 1 116 ? -6.657 9.874 -0.246 1.00 84.81 116 ALA A O 1
ATOM 876 N N . ILE A 1 117 ? -6.872 11.978 0.539 1.00 90.81 117 ILE A N 1
ATOM 877 C CA . ILE A 1 117 ? -8.337 11.968 0.594 1.00 90.81 117 ILE A CA 1
ATOM 878 C C . ILE A 1 117 ? -8.951 11.804 -0.800 1.00 90.81 117 ILE A C 1
ATOM 880 O O . ILE A 1 117 ? -9.803 10.938 -0.994 1.00 90.81 117 ILE A O 1
ATOM 884 N N . ARG A 1 118 ? -8.478 12.564 -1.800 1.00 84.31 118 ARG A N 1
ATOM 885 C CA . ARG A 1 118 ? -8.927 12.410 -3.201 1.00 84.31 118 ARG A CA 1
ATOM 886 C C . ARG A 1 118 ? -8.699 10.996 -3.741 1.00 84.31 118 ARG A C 1
ATOM 888 O O . ARG A 1 118 ? -9.461 10.526 -4.579 1.00 84.31 118 ARG A O 1
ATOM 895 N N . ARG A 1 119 ? -7.665 10.314 -3.245 1.00 82.44 119 ARG A N 1
ATOM 896 C CA . ARG A 1 119 ? -7.277 8.955 -3.646 1.00 82.44 119 ARG A CA 1
ATOM 897 C C . ARG A 1 119 ? -7.978 7.848 -2.850 1.00 82.44 119 ARG A C 1
ATOM 899 O O . ARG A 1 119 ? -7.647 6.684 -3.037 1.00 82.44 119 ARG A O 1
ATOM 906 N N . GLY A 1 120 ? -8.948 8.184 -1.997 1.00 88.38 120 GLY A N 1
ATOM 907 C CA . GLY A 1 120 ? -9.800 7.212 -1.303 1.00 88.38 120 GLY A CA 1
ATOM 908 C C . GLY A 1 120 ? -9.428 6.931 0.154 1.00 88.38 120 GLY A C 1
ATOM 909 O O . GLY A 1 120 ? -10.116 6.152 0.811 1.00 88.38 120 GLY A O 1
ATOM 910 N N . ALA A 1 121 ? -8.386 7.565 0.703 1.00 94.12 121 ALA A N 1
ATOM 911 C CA . ALA A 1 121 ? -8.195 7.559 2.151 1.00 94.12 121 ALA A CA 1
ATOM 912 C C . ALA A 1 121 ? -9.253 8.449 2.830 1.00 94.12 121 ALA A C 1
ATOM 914 O O . ALA A 1 121 ? -9.724 9.434 2.267 1.00 94.12 121 ALA A O 1
ATOM 915 N N . MET A 1 122 ? -9.617 8.127 4.064 1.00 95.69 122 MET A N 1
ATOM 916 C CA . MET A 1 122 ? -10.426 8.981 4.933 1.00 95.69 122 MET A CA 1
ATOM 917 C C . MET A 1 122 ? -9.602 10.145 5.483 1.00 95.69 122 MET A C 1
ATOM 919 O O . MET A 1 122 ? -10.138 11.232 5.678 1.00 95.69 122 MET A O 1
ATOM 923 N N . ASP A 1 123 ? -8.311 9.913 5.740 1.00 96.69 123 ASP A N 1
ATOM 924 C CA . ASP A 1 123 ? -7.366 10.929 6.197 1.00 96.69 123 ASP A CA 1
ATOM 925 C C . ASP A 1 123 ? -5.902 10.477 5.990 1.00 96.69 123 ASP A C 1
ATOM 927 O O . ASP A 1 123 ? -5.632 9.292 5.759 1.00 96.69 123 ASP A O 1
ATOM 931 N N . LEU A 1 124 ? -4.965 11.422 6.116 1.00 95.81 124 LEU A N 1
ATOM 932 C CA . LEU A 1 124 ? -3.521 11.191 6.217 1.00 95.81 124 LEU A CA 1
ATOM 933 C C . LEU A 1 124 ? -2.974 11.868 7.478 1.00 95.81 124 LEU A C 1
ATOM 935 O O . LEU A 1 124 ? -2.982 13.097 7.598 1.00 95.81 124 LEU A O 1
ATOM 939 N N . LEU A 1 125 ? -2.472 11.065 8.411 1.00 96.12 125 LEU A N 1
ATOM 940 C CA . LEU A 1 125 ? -2.005 11.519 9.718 1.00 96.12 125 LEU A CA 1
ATOM 941 C C . LEU A 1 125 ? -0.477 11.487 9.823 1.00 96.12 125 LEU A C 1
ATOM 943 O O . LEU A 1 125 ? 0.194 10.675 9.192 1.00 96.12 125 LEU A O 1
ATOM 947 N N . ALA A 1 126 ? 0.063 12.402 10.623 1.00 93.19 126 ALA A N 1
ATOM 948 C CA . ALA A 1 126 ? 1.482 12.445 10.965 1.00 93.19 126 ALA A CA 1
ATOM 949 C C . ALA A 1 126 ? 1.805 11.379 12.028 1.00 93.19 126 ALA A C 1
ATOM 951 O O . ALA A 1 126 ? 0.900 10.696 12.519 1.00 93.19 126 ALA A O 1
ATOM 952 N N . GLU A 1 127 ? 3.073 11.277 12.418 1.00 93.94 127 GLU A N 1
ATOM 953 C CA . GLU A 1 127 ? 3.468 10.487 13.583 1.00 93.94 127 GLU A CA 1
ATOM 954 C C . GLU A 1 127 ? 2.717 10.943 14.847 1.00 93.94 127 GLU A C 1
ATOM 956 O O . GLU A 1 127 ? 2.421 12.131 15.036 1.00 93.94 127 GLU A O 1
ATOM 961 N N . LEU A 1 128 ? 2.426 9.998 15.742 1.00 93.69 128 LEU A N 1
ATOM 962 C CA . LEU A 1 128 ? 2.014 10.346 17.091 1.00 93.69 128 LEU A CA 1
ATOM 963 C C . LEU A 1 128 ? 3.226 10.858 17.876 1.00 93.69 128 LEU A C 1
ATOM 965 O O . LEU A 1 128 ? 4.299 10.250 17.831 1.00 93.69 128 LEU A O 1
ATOM 969 N N . PRO A 1 129 ? 3.068 11.956 18.631 1.00 90.00 129 PRO A N 1
ATOM 970 C CA . PRO A 1 129 ? 4.154 12.515 19.412 1.00 90.00 129 PRO A CA 1
ATOM 971 C C . PRO A 1 129 ? 4.530 11.548 20.539 1.00 90.00 129 PRO A C 1
ATOM 973 O O . PRO A 1 129 ? 3.673 11.044 21.259 1.00 90.00 129 PRO A O 1
ATOM 976 N N . ARG A 1 130 ? 5.831 11.353 20.756 1.00 85.19 130 ARG A N 1
ATOM 977 C CA . ARG A 1 130 ? 6.372 10.471 21.811 1.00 85.19 130 ARG A CA 1
ATOM 978 C C . ARG A 1 130 ? 6.139 10.997 23.241 1.00 85.19 130 ARG A C 1
ATOM 980 O O . ARG A 1 130 ? 6.426 10.317 24.217 1.00 85.19 130 ARG A O 1
ATOM 987 N N . GLY A 1 131 ? 5.637 12.228 23.375 1.00 77.69 131 GLY A N 1
ATOM 988 C CA . GLY A 1 131 ? 5.356 12.900 24.649 1.00 77.69 131 GLY A CA 1
ATOM 989 C C . GLY A 1 131 ? 3.886 13.296 24.816 1.00 77.69 131 GLY A C 1
ATOM 990 O O . GLY A 1 131 ? 3.045 13.037 23.962 1.00 77.69 131 GLY A O 1
ATOM 991 N N . THR A 1 132 ? 3.559 13.990 25.908 1.00 65.81 132 THR A N 1
ATOM 992 C CA . THR A 1 132 ? 2.185 14.367 26.302 1.00 65.81 132 THR A CA 1
ATOM 993 C C . THR A 1 132 ? 1.599 15.544 25.507 1.00 65.81 132 THR A C 1
ATOM 995 O O . THR A 1 132 ? 1.019 16.475 26.068 1.00 65.81 132 THR A O 1
ATOM 998 N N . GLN A 1 133 ? 1.694 15.521 24.177 1.00 76.75 133 GLN A N 1
ATOM 999 C CA . GLN A 1 133 ? 1.014 16.505 23.328 1.00 76.75 133 GLN A CA 1
ATOM 1000 C C . GLN A 1 133 ? -0.448 16.090 23.105 1.00 76.75 133 GLN A C 1
ATOM 1002 O O . GLN A 1 133 ? -0.853 15.675 22.018 1.00 76.75 133 GLN A O 1
ATOM 1007 N N . LEU A 1 134 ? -1.250 16.223 24.169 1.00 81.19 134 LEU A N 1
ATOM 1008 C CA . LEU A 1 134 ? -2.675 15.868 24.202 1.00 81.19 134 LEU A CA 1
ATOM 1009 C C . LEU A 1 134 ? -3.477 16.363 22.983 1.00 81.19 134 LEU A C 1
ATOM 1011 O O . LEU A 1 134 ? -4.259 15.572 22.459 1.00 81.19 134 LEU A O 1
ATOM 1015 N N . PRO A 1 135 ? -3.294 17.599 22.467 1.00 86.00 135 PRO A N 1
ATOM 1016 C CA . PRO A 1 135 ? -4.066 18.060 21.314 1.00 86.00 135 PRO A CA 1
ATOM 1017 C C . PRO A 1 135 ? -3.871 17.204 20.056 1.00 86.00 135 PRO A C 1
ATOM 1019 O O . PRO A 1 135 ? -4.833 16.955 19.335 1.00 86.00 135 PRO A O 1
ATOM 1022 N N . GLN A 1 136 ? -2.654 16.719 19.802 1.00 83.50 136 GLN A N 1
ATOM 1023 C CA . GLN A 1 136 ? -2.346 15.914 18.615 1.00 83.50 136 GLN A CA 1
ATOM 1024 C C . GLN A 1 136 ? -2.874 14.486 18.754 1.00 83.50 136 GLN A C 1
ATOM 1026 O O . GLN A 1 136 ? -3.483 13.974 17.817 1.00 83.50 136 GLN A O 1
ATOM 1031 N N . PHE A 1 137 ? -2.748 13.883 19.940 1.00 89.12 137 PHE A N 1
ATOM 1032 C CA . PHE A 1 137 ? -3.382 12.594 20.242 1.00 89.12 137 PHE A CA 1
ATOM 1033 C C . PHE A 1 137 ? -4.904 12.652 20.087 1.00 89.12 137 PHE A C 1
ATOM 1035 O O . PHE A 1 137 ? -5.510 11.768 19.482 1.00 89.12 137 PHE A O 1
ATOM 1042 N N . LEU A 1 138 ? -5.534 13.706 20.612 1.00 90.44 138 LEU A N 1
ATOM 1043 C CA . LEU A 1 138 ? -6.976 13.895 20.489 1.00 90.44 138 LEU A CA 1
ATOM 1044 C C . LEU A 1 138 ? -7.392 14.128 19.037 1.00 90.44 138 LEU A C 1
ATOM 1046 O O . LEU A 1 138 ? -8.401 13.572 18.611 1.00 90.44 138 LEU A O 1
ATOM 1050 N N . ALA A 1 139 ? -6.619 14.897 18.267 1.00 91.19 139 ALA A N 1
ATOM 1051 C CA . ALA A 1 139 ? -6.869 15.087 16.841 1.00 91.19 139 ALA A CA 1
ATOM 1052 C C . ALA A 1 139 ? -6.803 13.755 16.075 1.00 91.19 139 ALA A C 1
ATOM 1054 O O . ALA A 1 139 ? -7.728 13.436 15.331 1.00 91.19 139 ALA A O 1
ATOM 1055 N N . ALA A 1 140 ? -5.774 12.944 16.328 1.00 93.44 140 ALA A N 1
ATOM 1056 C CA . ALA A 1 140 ? -5.607 11.620 15.737 1.00 93.44 140 ALA A CA 1
ATOM 1057 C C . ALA A 1 140 ? -6.772 10.669 16.076 1.00 93.44 140 ALA A C 1
ATOM 1059 O O . ALA A 1 140 ? -7.361 10.050 15.188 1.00 93.44 140 ALA A O 1
ATOM 1060 N N . LEU A 1 141 ? -7.182 10.606 17.348 1.00 94.81 141 LEU A N 1
ATOM 1061 C CA . LEU A 1 141 ? -8.335 9.800 17.765 1.00 94.81 141 LEU A CA 1
ATOM 1062 C C . LEU A 1 141 ? -9.662 10.320 17.205 1.00 94.81 141 LEU A C 1
ATOM 1064 O O . LEU A 1 141 ? -10.547 9.527 16.879 1.00 94.81 141 LEU A O 1
ATOM 1068 N N . ASN A 1 142 ? -9.822 11.636 17.084 1.00 95.88 142 ASN A N 1
ATOM 1069 C CA . ASN A 1 142 ? -11.006 12.224 16.467 1.00 95.88 142 ASN A CA 1
ATOM 1070 C C . ASN A 1 142 ? -11.071 11.908 14.972 1.00 95.88 142 ASN A C 1
ATOM 1072 O O . ASN A 1 142 ? -12.166 11.629 14.485 1.00 95.88 142 ASN A O 1
ATOM 1076 N N . ALA A 1 143 ? -9.939 11.876 14.266 1.00 96.25 143 ALA A N 1
ATOM 1077 C CA . ALA A 1 143 ? -9.881 11.443 12.871 1.00 96.25 143 ALA A CA 1
ATOM 1078 C C . ALA A 1 143 ? -10.338 9.982 12.724 1.00 96.25 143 ALA A C 1
ATOM 1080 O O . ALA A 1 143 ? -11.247 9.703 11.943 1.00 96.25 143 ALA A O 1
ATOM 1081 N N . VAL A 1 144 ? -9.826 9.071 13.563 1.00 97.44 144 VAL A N 1
ATOM 1082 C CA . VAL A 1 144 ? -10.262 7.660 13.604 1.00 97.44 144 VAL A CA 1
ATOM 1083 C C . VAL A 1 144 ? -11.768 7.539 13.861 1.00 97.44 144 VAL A C 1
ATOM 1085 O O . VAL A 1 144 ? -12.483 6.873 13.113 1.00 97.44 144 VAL A O 1
ATOM 1088 N N . LYS A 1 145 ? -12.287 8.221 14.890 1.00 96.00 145 LYS A N 1
ATOM 1089 C CA . LYS A 1 145 ? -13.721 8.184 15.228 1.00 96.00 145 LYS A CA 1
ATOM 1090 C C . LYS A 1 145 ? -14.600 8.793 14.139 1.00 96.00 145 LYS A C 1
ATOM 1092 O O . LYS A 1 145 ? -15.728 8.343 13.951 1.00 96.00 145 LYS A O 1
ATOM 1097 N N . THR A 1 146 ? -14.113 9.826 13.458 1.00 95.44 146 THR A N 1
ATOM 1098 C CA . THR A 1 146 ? -14.828 10.467 12.349 1.00 95.44 146 THR A CA 1
ATOM 1099 C C . THR A 1 146 ? -14.892 9.527 11.157 1.00 95.44 146 THR A C 1
ATOM 1101 O O . THR A 1 146 ? -15.986 9.299 10.646 1.00 95.44 146 THR A O 1
ATOM 1104 N N . ALA A 1 147 ? -13.767 8.902 10.794 1.00 96.00 147 ALA A N 1
ATOM 1105 C CA . ALA A 1 147 ? -13.719 7.909 9.731 1.00 96.00 147 ALA A CA 1
ATOM 1106 C C . ALA A 1 147 ? -14.724 6.780 9.988 1.00 96.00 147 ALA A C 1
ATOM 1108 O O . ALA A 1 147 ? -15.579 6.534 9.146 1.00 96.00 147 ALA A O 1
ATOM 1109 N N . LEU A 1 148 ? -14.718 6.178 11.182 1.00 94.88 148 LEU A N 1
ATOM 1110 C CA . LEU A 1 148 ? -15.630 5.082 11.549 1.00 94.88 148 LEU A CA 1
ATOM 1111 C C . LEU A 1 148 ? -17.129 5.421 11.414 1.00 94.88 148 LEU A C 1
ATOM 1113 O O . LEU A 1 148 ? -17.947 4.516 11.272 1.00 94.88 148 LEU A O 1
ATOM 1117 N N . ARG A 1 149 ? -17.508 6.705 11.447 1.00 93.06 149 ARG A N 1
ATOM 1118 C CA . ARG A 1 149 ? -18.904 7.157 11.285 1.00 93.06 149 ARG A CA 1
ATOM 1119 C C . ARG A 1 149 ? -19.295 7.426 9.834 1.00 93.06 149 ARG A C 1
ATOM 1121 O O . ARG A 1 149 ? -20.483 7.522 9.540 1.00 93.06 149 ARG A O 1
ATOM 1128 N N . GLN A 1 150 ? -18.321 7.602 8.950 1.00 90.06 150 GLN A N 1
ATOM 1129 C CA . GLN A 1 150 ? -18.539 7.932 7.544 1.00 90.06 150 GLN A CA 1
ATOM 1130 C C . GLN A 1 150 ? -18.592 6.660 6.696 1.00 90.06 150 GLN A C 1
ATOM 1132 O O . GLN A 1 150 ? -18.200 5.588 7.151 1.00 90.06 150 GLN A O 1
ATOM 1137 N N . GLN A 1 151 ? -19.101 6.743 5.470 1.00 84.69 151 GLN A N 1
ATOM 1138 C CA . GLN A 1 151 ? -18.863 5.681 4.489 1.00 84.69 151 GLN A CA 1
ATOM 1139 C C . GLN A 1 151 ? -17.438 5.815 3.929 1.00 84.69 151 GLN A C 1
ATOM 1141 O O . GLN A 1 151 ? -16.893 6.921 3.972 1.00 84.69 151 GLN A O 1
ATOM 1146 N N . PRO A 1 152 ? -16.820 4.724 3.435 1.00 81.31 152 PRO A N 1
ATOM 1147 C CA . PRO A 1 152 ? -15.551 4.814 2.721 1.00 81.31 152 PRO A CA 1
ATOM 1148 C C . PRO A 1 152 ? -15.634 5.854 1.601 1.00 81.31 152 PRO A C 1
ATOM 1150 O O . PRO A 1 152 ? -16.640 5.924 0.889 1.00 81.31 152 PRO A O 1
ATOM 1153 N N . ASN A 1 153 ? -14.587 6.664 1.450 1.00 80.06 153 ASN A N 1
ATOM 1154 C CA . ASN A 1 153 ? -14.534 7.648 0.377 1.00 80.06 153 ASN A CA 1
ATOM 1155 C C . ASN A 1 153 ? -14.562 6.939 -0.980 1.00 80.06 153 ASN A C 1
ATOM 1157 O O . ASN A 1 153 ? -13.800 6.000 -1.215 1.00 80.06 153 ASN A O 1
ATOM 1161 N N . ALA A 1 154 ? -15.421 7.420 -1.883 1.00 71.69 154 ALA A N 1
ATOM 1162 C CA . ALA A 1 154 ? -15.380 6.993 -3.271 1.00 71.69 154 ALA A CA 1
ATOM 1163 C C . ALA A 1 154 ? -13.996 7.330 -3.832 1.00 71.69 154 ALA A C 1
ATOM 1165 O O . ALA A 1 154 ? -13.554 8.481 -3.779 1.00 71.69 154 ALA A O 1
ATOM 1166 N N . VAL A 1 155 ? -13.301 6.321 -4.349 1.00 63.38 155 VAL A N 1
ATOM 1167 C CA . VAL A 1 155 ? -12.068 6.553 -5.091 1.00 63.38 155 VAL A CA 1
ATOM 1168 C C . VAL A 1 155 ? -12.473 7.293 -6.362 1.00 63.38 155 VAL A C 1
ATOM 1170 O O . VAL A 1 155 ? -13.249 6.769 -7.158 1.00 63.38 155 VAL A O 1
ATOM 1173 N N . SER A 1 156 ? -11.999 8.529 -6.524 1.00 54.94 156 SER A N 1
ATOM 1174 C CA . SER A 1 156 ? -12.210 9.308 -7.744 1.00 54.94 156 SER A CA 1
ATOM 1175 C C . SER A 1 156 ? -11.684 8.493 -8.931 1.00 54.94 156 SER A C 1
ATOM 1177 O O . SER A 1 156 ? -10.481 8.236 -9.024 1.00 54.94 156 SER A O 1
ATOM 1179 N N . GLU A 1 157 ? -12.590 8.044 -9.811 1.00 44.84 157 GLU A N 1
ATOM 1180 C CA . GLU A 1 157 ? -12.247 7.259 -11.008 1.00 44.84 157 GLU A CA 1
ATOM 1181 C C . GLU A 1 157 ? -11.211 8.014 -11.859 1.00 44.84 157 GLU A C 1
ATOM 1183 O O . GLU A 1 157 ? -10.233 7.425 -12.304 1.00 44.84 157 GLU A O 1
ATOM 1188 N N . ALA A 1 158 ? -11.326 9.346 -11.925 1.00 43.25 158 ALA A N 1
ATOM 1189 C CA . ALA A 1 158 ? -10.409 10.239 -12.635 1.00 43.25 158 ALA A CA 1
ATOM 1190 C C . ALA A 1 158 ? -8.986 10.308 -12.036 1.00 43.25 158 ALA A C 1
ATOM 1192 O O . ALA A 1 158 ? -8.024 10.609 -12.742 1.00 43.25 158 ALA A O 1
ATOM 1193 N N . ASP A 1 159 ? -8.826 10.042 -10.737 1.00 38.41 159 ASP A N 1
ATOM 1194 C CA . ASP A 1 159 ? -7.527 10.038 -10.062 1.00 38.41 159 ASP A CA 1
ATOM 1195 C C . ASP A 1 159 ? -6.902 8.639 -10.050 1.00 38.41 159 ASP A C 1
ATOM 1197 O O . ASP A 1 159 ? -5.705 8.512 -10.311 1.00 38.41 159 ASP A O 1
ATOM 1201 N N . ALA A 1 160 ? -7.693 7.580 -9.839 1.00 39.59 160 ALA A N 1
ATOM 1202 C CA . ALA A 1 160 ? -7.239 6.203 -10.052 1.00 39.59 160 ALA A CA 1
ATOM 1203 C C . ALA A 1 160 ? -6.661 6.038 -11.474 1.00 39.59 160 ALA A C 1
ATOM 1205 O O . ALA A 1 160 ? 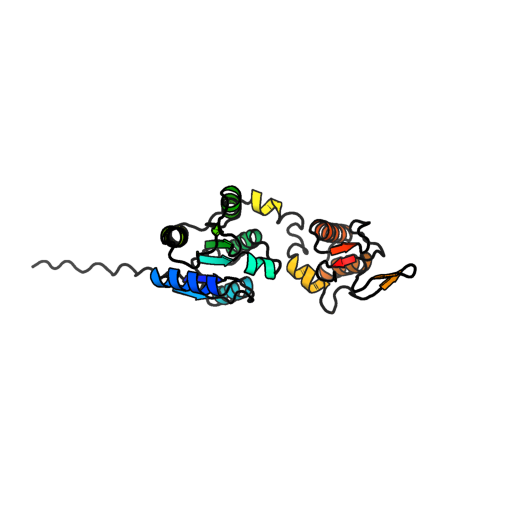-5.597 5.448 -11.661 1.00 39.59 160 ALA A O 1
ATOM 1206 N N . GLU A 1 161 ? -7.268 6.701 -12.456 1.00 37.91 161 GLU A N 1
ATOM 1207 C CA . GLU A 1 161 ? -6.840 6.755 -13.855 1.00 37.91 161 GLU A CA 1
ATOM 1208 C C . GLU A 1 161 ? -5.585 7.595 -14.157 1.00 37.91 161 GLU A C 1
ATOM 1210 O O . GLU A 1 161 ? -5.251 7.752 -15.327 1.00 37.91 161 GLU A O 1
ATOM 1215 N N . SER A 1 162 ? -4.837 8.114 -13.178 1.00 40.00 162 SER A N 1
ATOM 1216 C CA . SER A 1 162 ? -3.567 8.825 -13.465 1.00 40.00 162 SER A CA 1
ATOM 1217 C C . SER A 1 162 ? -2.299 8.069 -13.057 1.00 40.00 162 SER A C 1
ATOM 1219 O O . SER A 1 162 ? -1.219 8.418 -13.523 1.00 40.00 162 SER A O 1
ATOM 1221 N N . GLU A 1 163 ? -2.416 6.977 -12.289 1.00 41.12 163 GLU A N 1
ATOM 1222 C CA . GLU A 1 163 ? -1.293 6.044 -12.062 1.00 41.12 163 GLU A CA 1
ATOM 1223 C C . GLU A 1 163 ? -1.630 4.572 -12.365 1.00 41.12 163 GLU A C 1
ATOM 1225 O O . GLU A 1 163 ? -0.717 3.804 -12.692 1.00 41.12 163 GLU A O 1
ATOM 1230 N N . VAL A 1 164 ? -2.920 4.190 -12.358 1.00 41.19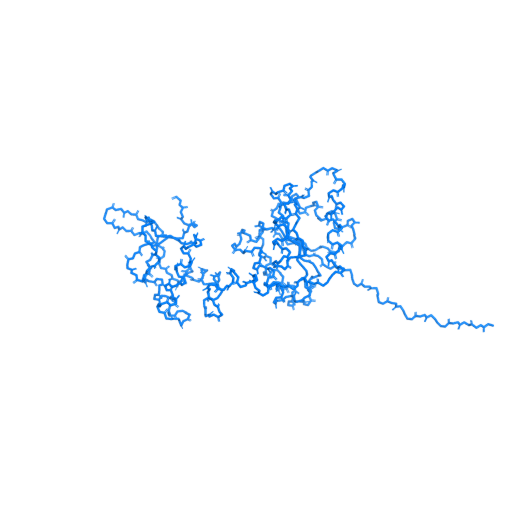 164 VAL A N 1
ATOM 1231 C CA . VAL A 1 164 ? -3.418 2.829 -12.672 1.00 41.19 164 VAL A CA 1
ATOM 1232 C C . VAL A 1 164 ? -3.638 2.618 -14.185 1.00 41.19 164 VAL A C 1
ATOM 1234 O O . VAL A 1 164 ? -3.845 1.501 -14.647 1.00 41.19 164 VAL A O 1
ATOM 1237 N N . SER A 1 165 ? -3.529 3.664 -15.003 1.00 43.19 165 SER A N 1
ATOM 1238 C CA . SER A 1 165 ? -3.936 3.655 -16.419 1.00 43.19 165 SER A CA 1
ATOM 1239 C C . SER A 1 165 ? -2.809 3.522 -17.454 1.00 43.19 165 SER A C 1
ATOM 1241 O O . SER A 1 165 ? -3.087 3.594 -18.649 1.00 43.19 165 SER A O 1
ATOM 1243 N N . GLN A 1 166 ? -1.545 3.304 -17.076 1.00 49.78 166 GLN A N 1
ATOM 1244 C CA . GLN A 1 166 ? -0.487 3.130 -18.094 1.00 49.78 166 GLN A CA 1
ATOM 1245 C C . GLN A 1 166 ? -0.395 1.697 -18.642 1.00 49.78 166 GLN A C 1
ATOM 1247 O O . GLN A 1 166 ? -0.187 1.512 -19.845 1.00 49.78 166 GLN A O 1
ATOM 1252 N N . PHE A 1 167 ? -0.676 0.696 -17.800 1.00 47.50 167 PHE A N 1
ATOM 1253 C CA . PHE A 1 167 ? -0.611 -0.725 -18.168 1.00 47.50 167 PHE A CA 1
ATOM 1254 C C . PHE A 1 167 ? -1.955 -1.318 -18.640 1.00 47.50 167 PHE A C 1
ATOM 1256 O O . PHE A 1 167 ? -2.003 -2.465 -19.083 1.00 47.50 167 PHE A O 1
ATOM 1263 N N . GLY A 1 168 ? -3.035 -0.523 -18.609 1.00 48.66 168 GLY A N 1
ATOM 1264 C CA . GLY A 1 168 ? -4.382 -0.911 -19.048 1.00 48.66 168 GLY A CA 1
ATOM 1265 C C . GLY A 1 168 ? -5.029 -2.020 -18.202 1.00 48.66 168 GLY A C 1
ATOM 1266 O O . GLY A 1 168 ? -4.446 -2.514 -17.246 1.00 48.66 168 GLY A O 1
ATOM 1267 N N . ASN A 1 169 ? -6.235 -2.456 -18.586 1.00 56.41 169 ASN A N 1
ATOM 1268 C CA . ASN A 1 169 ? -6.904 -3.654 -18.035 1.00 56.41 169 ASN A CA 1
ATOM 1269 C C . ASN A 1 169 ? -6.424 -4.957 -18.720 1.00 56.41 169 ASN A C 1
ATOM 1271 O O . ASN A 1 169 ? -7.194 -5.901 -18.891 1.00 56.41 169 ASN A O 1
ATOM 1275 N N . GLY A 1 170 ? -5.175 -4.975 -19.192 1.00 63.41 170 GLY A N 1
ATOM 1276 C CA . GLY A 1 170 ? -4.601 -6.072 -19.971 1.00 63.41 170 GLY A CA 1
ATOM 1277 C C . GLY A 1 170 ? -3.876 -7.119 -19.116 1.00 63.41 170 GLY A C 1
ATOM 1278 O O . GLY A 1 170 ? -3.764 -6.963 -17.903 1.00 63.41 170 GLY A O 1
ATOM 1279 N N . PRO A 1 171 ? -3.308 -8.167 -19.740 1.00 67.88 171 PRO A N 1
ATOM 1280 C CA . PRO A 1 171 ? -2.600 -9.248 -19.041 1.00 67.88 171 PRO A CA 1
ATOM 1281 C C . PRO A 1 171 ? -1.438 -8.798 -18.136 1.00 67.88 171 PRO A C 1
ATOM 1283 O O . PRO A 1 171 ? -1.029 -9.543 -17.252 1.00 67.88 171 PRO A O 1
ATOM 1286 N N . LEU A 1 172 ? -0.914 -7.584 -18.344 1.00 75.31 172 LEU A N 1
ATOM 1287 C CA . LEU A 1 172 ? 0.198 -6.994 -17.588 1.00 75.31 172 LEU A CA 1
ATOM 1288 C C . LEU A 1 172 ? -0.243 -5.967 -16.528 1.00 75.31 172 LEU A C 1
ATOM 1290 O O . LEU A 1 172 ? 0.597 -5.256 -15.979 1.00 75.31 172 LEU A O 1
ATOM 1294 N N . SER A 1 173 ? -1.543 -5.863 -16.234 1.00 72.50 173 SER A N 1
ATOM 1295 C CA . SER A 1 173 ? -2.080 -4.852 -15.314 1.00 72.50 173 SER A CA 1
ATOM 1296 C C . SER A 1 173 ? -1.599 -5.024 -13.866 1.00 72.50 173 SER A C 1
ATOM 1298 O O . SER A 1 173 ? -1.509 -4.050 -13.121 1.00 72.50 173 SER A O 1
ATOM 1300 N N . ASP A 1 174 ? -1.284 -6.255 -13.448 1.00 73.00 174 ASP A N 1
ATOM 1301 C CA . ASP A 1 174 ? -0.706 -6.544 -12.130 1.00 73.00 174 ASP A CA 1
ATOM 1302 C C . ASP A 1 174 ? 0.829 -6.496 -12.178 1.00 73.00 174 ASP A C 1
ATOM 1304 O O . ASP A 1 174 ? 1.523 -7.514 -12.185 1.00 73.00 174 ASP A O 1
ATOM 1308 N N . VAL A 1 175 ? 1.357 -5.272 -12.224 1.00 74.94 175 VAL A N 1
ATOM 1309 C CA . VAL A 1 175 ? 2.793 -4.984 -12.368 1.00 74.94 175 VAL A CA 1
ATOM 1310 C C . VAL A 1 175 ? 3.642 -5.705 -11.318 1.00 74.94 175 VAL A C 1
ATOM 1312 O O . VAL A 1 175 ? 4.715 -6.211 -11.638 1.00 74.94 175 VAL A O 1
ATOM 1315 N N . ALA A 1 176 ? 3.174 -5.779 -10.068 1.00 69.12 176 ALA A N 1
ATOM 1316 C CA . ALA A 1 176 ? 3.925 -6.410 -8.985 1.00 69.12 176 ALA A CA 1
ATOM 1317 C C . ALA A 1 176 ? 4.081 -7.918 -9.227 1.00 69.12 176 ALA A C 1
ATOM 1319 O O . ALA A 1 176 ? 5.197 -8.440 -9.158 1.00 69.12 176 ALA A O 1
ATOM 1320 N N . SER A 1 177 ? 2.989 -8.596 -9.587 1.00 63.97 177 SER A N 1
ATOM 1321 C CA . SER A 1 177 ? 3.016 -10.017 -9.948 1.00 63.97 177 SER A CA 1
ATOM 1322 C C . SER A 1 177 ? 3.908 -10.275 -11.163 1.00 63.97 177 SER A C 1
ATOM 1324 O O . SER A 1 177 ? 4.711 -11.211 -11.143 1.00 63.97 177 SER A O 1
ATOM 1326 N N . VAL A 1 178 ? 3.848 -9.407 -12.181 1.00 78.06 178 VAL A N 1
ATOM 1327 C CA . VAL A 1 178 ? 4.710 -9.511 -13.368 1.00 78.06 178 VAL A CA 1
ATOM 1328 C C . VAL A 1 178 ? 6.186 -9.376 -12.992 1.00 78.06 178 VAL A C 1
ATOM 1330 O O . VAL A 1 178 ? 6.990 -10.196 -13.424 1.00 78.06 178 VAL A O 1
ATOM 1333 N N . LEU A 1 179 ? 6.560 -8.399 -12.160 1.00 81.62 179 LEU A N 1
ATOM 1334 C CA . LEU A 1 179 ? 7.948 -8.193 -11.723 1.00 81.62 179 LEU A CA 1
ATOM 1335 C C . LEU A 1 179 ? 8.478 -9.351 -10.868 1.00 81.62 179 LEU A C 1
ATOM 1337 O O . LEU A 1 179 ? 9.631 -9.756 -11.035 1.00 81.62 179 LEU A O 1
ATOM 1341 N N . ILE A 1 180 ? 7.647 -9.898 -9.974 1.00 71.88 180 ILE A N 1
ATOM 1342 C CA . ILE A 1 180 ? 7.992 -11.083 -9.178 1.00 71.88 180 ILE A CA 1
ATOM 1343 C C . ILE A 1 180 ? 8.256 -12.269 -10.109 1.00 71.88 180 ILE A C 1
ATOM 1345 O O . ILE A 1 180 ? 9.301 -12.914 -9.999 1.00 71.88 180 ILE A O 1
ATOM 1349 N N . ALA A 1 181 ? 7.355 -12.530 -11.057 1.00 68.38 181 ALA A N 1
ATOM 1350 C CA . ALA A 1 181 ? 7.497 -13.625 -12.012 1.00 68.38 181 ALA A CA 1
ATOM 1351 C C . ALA A 1 181 ? 8.711 -13.431 -12.939 1.00 68.38 181 ALA A C 1
ATOM 1353 O O . ALA A 1 181 ? 9.471 -14.373 -13.156 1.00 68.38 181 ALA A O 1
ATOM 1354 N N . LEU A 1 182 ? 8.956 -12.202 -13.405 1.00 87.00 182 LEU A N 1
ATOM 1355 C CA . LEU A 1 182 ? 10.083 -11.850 -14.271 1.00 87.00 182 LEU A CA 1
ATOM 1356 C C . LEU A 1 182 ? 11.435 -12.132 -13.595 1.00 87.00 182 LEU A C 1
ATOM 1358 O O . LEU A 1 182 ? 12.388 -12.510 -14.272 1.00 87.00 182 LEU A O 1
ATOM 1362 N N . ARG A 1 183 ? 11.520 -11.976 -12.267 1.00 89.19 183 ARG A N 1
ATOM 1363 C CA . ARG A 1 183 ? 12.730 -12.243 -11.464 1.00 89.19 183 ARG A CA 1
ATOM 1364 C C . ARG A 1 183 ? 12.818 -13.665 -10.899 1.00 89.19 183 ARG A C 1
ATOM 1366 O O . ARG A 1 183 ? 13.850 -14.020 -10.331 1.00 89.19 183 ARG A O 1
ATOM 1373 N N . SER A 1 184 ? 11.747 -14.449 -10.980 1.00 75.00 184 SER A N 1
ATOM 1374 C CA . SER A 1 184 ? 11.690 -15.798 -10.409 1.00 75.00 184 SER A CA 1
ATOM 1375 C C . SER A 1 184 ? 12.459 -16.812 -11.268 1.00 75.00 184 SER A C 1
ATOM 1377 O O . SER A 1 184 ? 12.731 -16.549 -12.440 1.00 75.00 184 SER A O 1
ATOM 1379 N N . PRO A 1 185 ? 12.794 -18.003 -10.738 1.00 76.81 185 PRO A N 1
ATOM 1380 C CA . PRO A 1 185 ? 13.270 -19.113 -11.562 1.00 76.81 185 PRO A CA 1
ATOM 1381 C C . PRO A 1 185 ? 12.260 -19.425 -12.682 1.00 76.81 185 PRO A C 1
ATOM 1383 O O . PRO A 1 185 ? 11.098 -19.705 -12.403 1.00 76.81 185 PRO A O 1
ATOM 1386 N N . GLY A 1 186 ? 12.692 -19.337 -13.944 1.00 79.56 186 GLY A N 1
ATOM 1387 C CA . GLY A 1 186 ? 11.814 -19.412 -15.126 1.00 79.56 186 GLY A CA 1
ATOM 1388 C C . GLY A 1 186 ? 11.427 -18.052 -15.726 1.00 79.56 186 GLY A C 1
ATOM 1389 O O . GLY A 1 186 ? 10.781 -18.019 -16.771 1.00 79.56 186 GLY A O 1
ATOM 1390 N N . GLY A 1 187 ? 11.838 -16.956 -15.081 1.00 88.06 187 GLY A N 1
ATOM 1391 C CA . GLY A 1 187 ? 11.838 -15.582 -15.578 1.00 88.06 187 GLY A CA 1
ATOM 1392 C C . GLY A 1 187 ? 13.002 -15.282 -16.530 1.00 88.06 187 GLY A C 1
ATOM 1393 O O . GLY A 1 187 ? 13.526 -16.171 -17.206 1.00 88.06 187 GLY A O 1
ATOM 1394 N N . VAL A 1 188 ? 13.450 -14.025 -16.564 1.00 94.06 188 VAL A N 1
ATOM 1395 C CA . VAL A 1 188 ? 14.648 -13.639 -17.331 1.00 94.06 188 VAL A CA 1
ATOM 1396 C C . VAL A 1 188 ? 15.934 -14.046 -16.616 1.00 94.06 188 VAL A C 1
ATOM 1398 O O . VAL A 1 188 ? 16.016 -14.058 -15.388 1.00 94.06 188 VAL A O 1
ATOM 1401 N N . ALA A 1 189 ? 16.984 -14.322 -17.390 1.00 93.06 189 ALA A N 1
ATOM 1402 C CA . ALA A 1 189 ? 18.296 -14.649 -16.846 1.00 93.06 189 ALA A CA 1
ATOM 1403 C C . ALA A 1 189 ? 18.996 -13.394 -16.291 1.00 93.06 189 ALA A C 1
ATOM 1405 O O . ALA A 1 189 ? 19.595 -12.611 -17.041 1.00 93.06 189 ALA A O 1
ATOM 1406 N N . ILE A 1 190 ? 18.942 -13.219 -14.968 1.00 94.44 190 ILE A N 1
ATOM 1407 C CA . ILE A 1 190 ? 19.664 -12.166 -14.246 1.00 94.44 190 ILE A CA 1
ATOM 1408 C C . ILE A 1 190 ? 21.063 -12.676 -13.895 1.00 94.44 190 ILE A C 1
ATOM 1410 O O . ILE A 1 190 ? 21.224 -13.514 -13.012 1.00 94.44 190 ILE A O 1
ATOM 1414 N N . GLN A 1 191 ? 22.080 -12.174 -14.591 1.00 93.44 191 GLN A N 1
ATOM 1415 C CA . GLN A 1 191 ? 23.464 -12.629 -14.444 1.00 93.44 191 GLN A CA 1
ATOM 1416 C C . GLN A 1 191 ? 24.456 -11.559 -14.898 1.00 93.44 191 GLN A C 1
ATOM 1418 O O . GLN A 1 191 ? 24.095 -10.600 -15.585 1.00 93.44 191 GLN A O 1
ATOM 1423 N N . ASP A 1 192 ? 25.719 -11.743 -14.535 1.00 96.00 192 ASP A N 1
ATOM 1424 C CA . ASP A 1 192 ? 26.810 -10.886 -14.977 1.00 96.00 192 ASP A CA 1
ATOM 1425 C C . ASP A 1 192 ? 27.079 -11.117 -16.471 1.00 96.00 192 ASP A C 1
ATOM 1427 O O . ASP A 1 192 ? 27.168 -12.256 -16.934 1.00 96.00 192 ASP A O 1
ATOM 1431 N N . ARG A 1 193 ? 27.196 -10.036 -17.247 1.00 95.94 193 ARG A N 1
ATOM 1432 C CA . ARG A 1 193 ? 27.505 -10.100 -18.685 1.00 95.94 193 ARG A CA 1
ATOM 1433 C C . ARG A 1 193 ? 28.620 -9.132 -19.039 1.00 95.94 193 ARG A C 1
ATOM 1435 O O . ARG A 1 193 ? 28.656 -8.014 -18.534 1.00 95.94 193 ARG A O 1
ATOM 1442 N N . SER A 1 194 ? 29.497 -9.533 -19.953 1.00 93.69 194 SER A N 1
ATOM 1443 C CA . SER A 1 194 ? 30.621 -8.707 -20.396 1.00 93.69 194 SER A CA 1
ATOM 1444 C C . SER A 1 194 ? 30.409 -8.185 -21.811 1.00 93.69 194 SER A C 1
ATOM 1446 O O . SER A 1 194 ? 30.038 -8.933 -22.712 1.00 93.69 194 SER A O 1
ATOM 1448 N N . TYR A 1 195 ? 30.684 -6.899 -22.021 1.00 91.44 195 TYR A N 1
ATOM 1449 C CA . TYR A 1 195 ? 30.675 -6.266 -23.336 1.00 91.44 195 TYR A CA 1
ATOM 1450 C C . TYR A 1 195 ? 31.781 -5.212 -23.418 1.00 91.44 195 TYR A C 1
ATOM 1452 O O . TYR A 1 195 ? 31.957 -4.417 -22.498 1.00 91.44 195 TYR A O 1
ATOM 1460 N N . ARG A 1 196 ? 32.555 -5.224 -24.515 1.00 88.31 196 ARG A N 1
ATOM 1461 C CA . ARG A 1 196 ? 33.702 -4.320 -24.752 1.00 88.31 196 ARG A CA 1
ATOM 1462 C C . ARG A 1 196 ? 34.623 -4.165 -23.531 1.00 88.31 196 ARG A C 1
ATOM 1464 O O . ARG A 1 196 ? 34.878 -3.055 -23.079 1.00 88.31 196 ARG A O 1
ATOM 1471 N N . LEU A 1 197 ? 35.111 -5.290 -23.000 1.00 92.75 197 LEU A N 1
ATOM 1472 C CA . LEU A 1 197 ? 36.019 -5.355 -21.840 1.00 92.75 197 LEU A CA 1
ATOM 1473 C C . LEU A 1 197 ? 35.436 -4.819 -20.516 1.00 92.75 197 LEU A C 1
ATOM 1475 O O . LEU A 1 197 ? 36.158 -4.746 -19.525 1.00 92.75 197 LEU A O 1
ATOM 1479 N N . LYS A 1 198 ? 34.141 -4.483 -20.463 1.00 92.56 198 LYS A N 1
ATOM 1480 C CA . LYS A 1 198 ? 33.436 -4.090 -19.240 1.00 92.56 198 LYS A CA 1
ATOM 1481 C C . LYS A 1 198 ? 32.455 -5.181 -18.826 1.00 92.56 198 LYS A C 1
ATOM 1483 O O . LYS A 1 198 ? 31.669 -5.653 -19.646 1.00 92.56 198 LYS A O 1
ATOM 1488 N N . THR A 1 199 ? 32.492 -5.562 -17.554 1.00 94.75 199 THR A N 1
ATOM 1489 C CA . THR A 1 199 ? 31.513 -6.476 -16.955 1.00 94.75 199 THR A CA 1
ATOM 1490 C C . THR A 1 199 ? 30.381 -5.672 -16.330 1.00 94.75 199 THR A C 1
ATOM 1492 O O . THR A 1 199 ? 30.614 -4.726 -15.579 1.00 94.75 199 THR A O 1
ATOM 1495 N N . TYR A 1 200 ? 29.152 -6.062 -16.640 1.00 94.31 200 TYR A N 1
ATOM 1496 C CA . TYR A 1 200 ? 27.923 -5.511 -16.094 1.00 94.31 200 TYR A CA 1
ATOM 1497 C C . TYR A 1 200 ? 27.302 -6.571 -15.187 1.00 94.31 200 TYR A C 1
ATOM 1499 O O . TYR A 1 200 ? 26.790 -7.568 -15.698 1.00 94.31 200 TYR A O 1
ATOM 1507 N N . PRO A 1 201 ? 27.356 -6.397 -13.856 1.00 93.06 201 PRO A N 1
ATOM 1508 C CA . PRO A 1 201 ? 26.860 -7.421 -12.949 1.00 93.06 201 PRO A CA 1
ATOM 1509 C C . PRO A 1 201 ? 25.334 -7.506 -12.997 1.00 93.06 201 PRO A C 1
ATOM 1511 O O . PRO A 1 201 ? 24.705 -6.493 -13.291 1.00 93.06 201 PRO A O 1
ATOM 1514 N N . ARG A 1 202 ? 24.728 -8.647 -12.661 1.00 91.62 202 ARG A N 1
ATOM 1515 C CA . ARG A 1 202 ? 23.280 -8.809 -12.393 1.00 91.62 202 ARG A CA 1
ATOM 1516 C C . ARG A 1 202 ? 22.354 -8.083 -13.385 1.00 91.62 202 ARG A C 1
ATOM 1518 O O . ARG A 1 202 ? 21.420 -7.391 -12.979 1.00 91.62 202 ARG A O 1
ATOM 1525 N N . CYS A 1 203 ? 22.630 -8.195 -14.680 1.00 96.19 203 CYS A N 1
ATOM 1526 C CA . CYS A 1 203 ? 21.796 -7.604 -15.724 1.00 96.19 203 CYS A CA 1
ATOM 1527 C C . CYS A 1 203 ? 20.917 -8.668 -16.394 1.00 96.19 203 CYS A C 1
ATOM 1529 O O . CYS A 1 203 ? 21.085 -9.863 -16.159 1.00 96.19 203 CYS A O 1
ATOM 1531 N N . PHE A 1 204 ? 19.982 -8.236 -17.231 1.00 97.75 204 PHE A N 1
ATOM 1532 C CA . PHE A 1 204 ? 19.180 -9.066 -18.130 1.00 97.75 204 PHE A CA 1
ATOM 1533 C C . PHE A 1 204 ? 19.109 -8.406 -19.513 1.00 97.75 204 PHE A C 1
ATOM 1535 O O . PHE A 1 204 ? 19.475 -7.237 -19.666 1.00 97.75 204 PHE A O 1
ATOM 1542 N N . ILE A 1 205 ? 18.677 -9.149 -20.532 1.00 98.25 205 ILE A N 1
ATOM 1543 C CA . ILE A 1 205 ? 18.632 -8.662 -21.916 1.00 98.25 205 ILE A CA 1
ATOM 1544 C C . ILE A 1 205 ? 17.215 -8.196 -22.262 1.00 98.25 205 ILE A C 1
ATOM 1546 O O . ILE A 1 205 ? 16.248 -8.906 -21.991 1.00 98.25 205 ILE A O 1
ATOM 1550 N N . GLY A 1 206 ? 17.089 -7.019 -22.884 1.00 97.38 206 GLY A N 1
ATOM 1551 C CA . GLY A 1 206 ? 15.794 -6.438 -23.271 1.00 97.38 206 GLY A CA 1
ATOM 1552 C C . GLY A 1 206 ? 14.970 -7.355 -24.176 1.00 97.38 206 GLY A C 1
ATOM 1553 O O . GLY A 1 206 ? 13.811 -7.632 -23.876 1.00 97.38 206 GLY A O 1
ATOM 1554 N N . ALA A 1 207 ? 15.588 -7.903 -25.226 1.00 97.62 207 ALA A N 1
ATOM 1555 C CA . ALA A 1 207 ? 14.933 -8.854 -26.122 1.00 97.62 207 ALA A CA 1
ATOM 1556 C C . ALA A 1 207 ? 14.456 -10.135 -25.412 1.00 97.62 207 ALA A C 1
ATOM 1558 O O . ALA A 1 207 ? 13.343 -10.591 -25.651 1.00 97.62 207 ALA A O 1
ATOM 1559 N N . GLU A 1 208 ? 15.247 -10.678 -24.479 1.00 97.75 208 GLU A N 1
ATOM 1560 C CA . GLU A 1 208 ? 14.841 -11.849 -23.684 1.00 97.75 208 GLU A CA 1
ATOM 1561 C C . GLU A 1 208 ? 13.641 -11.533 -22.781 1.00 97.75 208 GLU A C 1
ATOM 1563 O O . GLU A 1 208 ? 12.746 -12.363 -22.625 1.00 97.75 208 GLU A O 1
ATOM 1568 N N . ALA A 1 209 ? 13.594 -10.326 -22.207 1.00 97.69 209 ALA A N 1
ATOM 1569 C CA . ALA A 1 209 ? 12.465 -9.880 -21.398 1.00 97.69 209 ALA A CA 1
ATOM 1570 C C . ALA A 1 209 ? 11.183 -9.723 -22.225 1.00 97.69 209 ALA A C 1
ATOM 1572 O O . ALA A 1 209 ? 10.120 -10.152 -21.779 1.00 97.69 209 ALA A O 1
ATOM 1573 N N . VAL A 1 210 ? 11.275 -9.161 -23.434 1.00 97.88 210 VAL A N 1
ATOM 1574 C CA . VAL A 1 210 ? 10.129 -9.036 -24.351 1.00 97.88 210 VAL A CA 1
ATOM 1575 C C . VAL A 1 210 ? 9.607 -10.410 -24.752 1.00 97.88 210 VAL A C 1
ATOM 1577 O O . VAL A 1 210 ? 8.410 -10.668 -24.619 1.00 97.88 210 VAL A O 1
ATOM 1580 N N . ASP A 1 211 ? 10.497 -11.308 -25.169 1.00 96.56 211 ASP A N 1
ATOM 1581 C CA . ASP A 1 211 ? 10.149 -12.683 -25.520 1.00 96.56 211 ASP A CA 1
ATOM 1582 C C . ASP A 1 211 ? 9.453 -13.411 -24.367 1.00 96.56 211 ASP A C 1
ATOM 1584 O O . ASP A 1 211 ? 8.437 -14.083 -24.565 1.00 96.56 211 ASP A O 1
ATOM 1588 N N . TRP A 1 212 ? 9.983 -13.268 -23.151 1.00 97.00 212 TRP A N 1
ATOM 1589 C CA . TRP A 1 212 ? 9.408 -13.884 -21.964 1.00 97.00 212 TRP A CA 1
ATOM 1590 C C . TRP A 1 212 ? 8.015 -13.333 -21.640 1.00 97.00 212 TRP A C 1
ATOM 1592 O O . TRP A 1 212 ? 7.098 -14.116 -21.377 1.00 97.00 212 TRP A O 1
ATOM 1602 N N . LEU A 1 213 ? 7.830 -12.010 -21.706 1.00 93.69 213 LEU A N 1
ATOM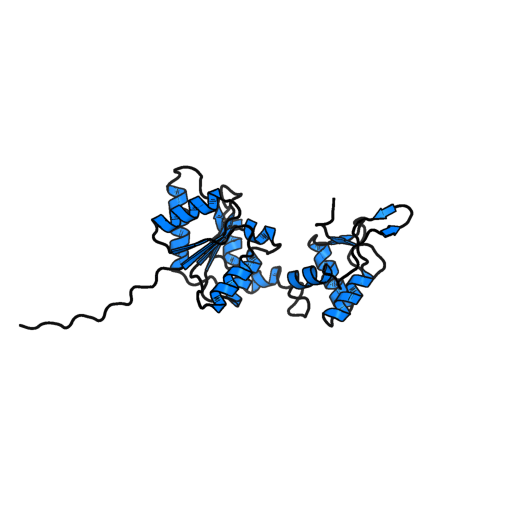 1603 C CA . LEU A 1 213 ? 6.535 -11.361 -21.475 1.00 93.69 213 LEU A CA 1
ATOM 1604 C C . LEU A 1 213 ? 5.491 -11.828 -22.496 1.00 93.69 213 LEU A C 1
ATOM 1606 O O . LEU A 1 213 ? 4.383 -12.197 -22.106 1.00 93.69 213 LEU A O 1
ATOM 1610 N N . CYS A 1 214 ? 5.861 -11.890 -23.779 1.00 92.81 214 CYS A N 1
ATOM 1611 C CA . CYS A 1 214 ? 4.971 -12.352 -24.846 1.00 92.81 214 CYS A CA 1
ATOM 1612 C C . CYS A 1 214 ? 4.504 -13.793 -24.604 1.00 92.81 214 CYS A C 1
ATOM 1614 O O . CYS A 1 214 ? 3.314 -14.082 -24.704 1.00 92.81 214 CYS A O 1
ATOM 1616 N N . ARG A 1 215 ? 5.422 -14.695 -24.231 1.00 91.44 215 ARG A N 1
ATOM 1617 C CA . ARG A 1 215 ? 5.096 -16.110 -23.975 1.00 91.44 215 ARG A CA 1
ATOM 1618 C C . ARG A 1 215 ? 4.277 -16.310 -22.700 1.00 91.44 215 ARG A C 1
ATOM 1620 O O . ARG A 1 215 ? 3.398 -17.163 -22.682 1.00 91.44 215 ARG A O 1
ATOM 1627 N N . SER A 1 216 ? 4.570 -15.549 -21.647 1.00 84.06 216 SER A N 1
ATOM 1628 C CA . SER A 1 216 ? 3.986 -15.770 -20.315 1.00 84.06 216 SER A CA 1
ATOM 1629 C C . SER A 1 216 ? 2.621 -15.105 -20.140 1.00 84.06 216 SER A C 1
ATOM 1631 O O . SER A 1 216 ? 1.786 -15.614 -19.399 1.00 84.06 216 SER A O 1
ATOM 1633 N N . TYR A 1 217 ? 2.386 -13.985 -20.829 1.00 83.50 217 TYR A N 1
ATOM 1634 C CA . TYR A 1 217 ? 1.175 -13.171 -20.677 1.00 83.50 217 TYR A CA 1
ATOM 1635 C C . TYR A 1 217 ? 0.375 -13.023 -21.975 1.00 83.50 217 TYR A C 1
ATOM 1637 O O . TYR A 1 217 ? -0.635 -12.323 -21.987 1.00 83.50 217 TYR A O 1
ATOM 1645 N N . ASN A 1 218 ? 0.797 -13.690 -23.056 1.00 85.62 218 ASN A N 1
ATOM 1646 C CA . ASN A 1 218 ? 0.136 -13.663 -24.363 1.00 85.62 218 ASN A CA 1
ATOM 1647 C C . ASN A 1 218 ? -0.096 -12.230 -24.884 1.00 85.62 218 ASN A C 1
ATOM 1649 O O . ASN A 1 218 ? -1.182 -11.886 -25.351 1.00 85.62 218 ASN A O 1
ATOM 1653 N N . VAL A 1 219 ? 0.933 -11.391 -24.762 1.00 87.94 219 VAL A N 1
ATOM 1654 C CA . VAL A 1 219 ? 0.944 -10.003 -25.245 1.00 87.94 219 VAL A CA 1
ATOM 1655 C C . VAL A 1 219 ? 1.779 -9.869 -26.512 1.00 87.94 219 VAL A C 1
ATOM 1657 O O . VAL A 1 219 ? 2.656 -10.689 -26.789 1.00 87.94 219 VAL A O 1
ATOM 1660 N N . SER A 1 220 ? 1.528 -8.812 -27.277 1.00 93.00 220 SER A N 1
ATOM 1661 C CA . SER A 1 220 ? 2.361 -8.457 -28.424 1.00 93.00 220 SER A CA 1
ATOM 1662 C C . SER A 1 220 ? 3.735 -7.917 -27.988 1.00 93.00 220 SER A C 1
ATOM 1664 O O . SER A 1 220 ? 3.864 -7.331 -26.906 1.00 93.00 220 SER A O 1
ATOM 1666 N N . PRO A 1 221 ? 4.773 -8.018 -28.843 1.00 94.88 221 PRO A N 1
ATOM 1667 C CA . PRO A 1 221 ? 6.068 -7.396 -28.571 1.00 94.88 221 PRO A CA 1
ATOM 1668 C C . PRO A 1 221 ? 5.968 -5.889 -28.310 1.00 94.88 221 PRO A C 1
ATOM 1670 O O . PRO A 1 221 ? 6.712 -5.353 -27.494 1.00 94.88 221 PRO A O 1
ATOM 1673 N N . GLN A 1 222 ? 5.035 -5.200 -28.970 1.00 92.31 222 GLN A N 1
ATOM 1674 C CA . GLN A 1 222 ? 4.791 -3.771 -28.785 1.00 92.31 222 GLN A CA 1
ATOM 1675 C C . GLN A 1 222 ? 4.264 -3.464 -27.377 1.00 92.31 222 GLN A C 1
ATOM 1677 O O . GLN A 1 222 ? 4.735 -2.523 -26.739 1.00 92.31 222 GLN A O 1
ATOM 1682 N N . GLU A 1 223 ? 3.327 -4.268 -26.870 1.00 85.19 223 GLU A N 1
ATOM 1683 C CA . GLU A 1 223 ? 2.808 -4.141 -25.502 1.00 85.19 223 GLU A CA 1
ATOM 1684 C C . GLU A 1 223 ? 3.881 -4.460 -24.458 1.00 85.19 223 GLU A C 1
ATOM 1686 O O . GLU A 1 223 ? 4.008 -3.735 -23.473 1.00 85.19 223 GLU A O 1
ATOM 1691 N N . ALA A 1 224 ? 4.702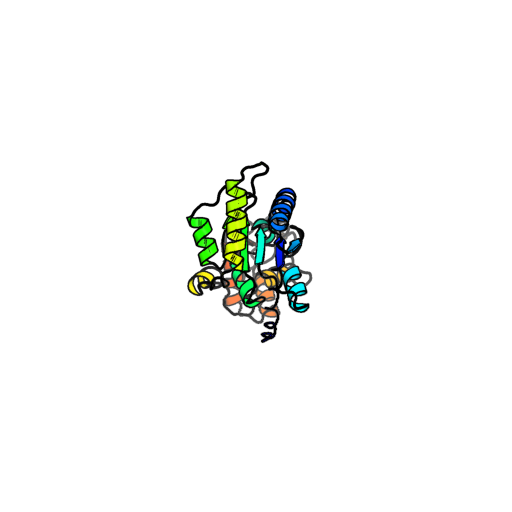 -5.487 -24.692 1.00 93.69 224 ALA A N 1
ATOM 1692 C CA . ALA A 1 224 ? 5.819 -5.828 -23.814 1.00 93.69 224 ALA A CA 1
ATOM 1693 C C . ALA A 1 224 ? 6.901 -4.731 -23.787 1.00 93.69 224 ALA A C 1
ATOM 1695 O O . ALA A 1 224 ? 7.424 -4.408 -22.719 1.00 93.69 224 ALA A O 1
ATOM 1696 N N . VAL A 1 225 ? 7.213 -4.115 -24.936 1.00 94.12 225 VAL A N 1
ATOM 1697 C CA . VAL A 1 225 ? 8.126 -2.962 -25.004 1.00 94.12 225 VAL A CA 1
ATOM 1698 C C . VAL A 1 225 ? 7.543 -1.766 -24.267 1.00 94.12 225 VAL A C 1
ATOM 1700 O O . VAL A 1 225 ? 8.253 -1.152 -23.478 1.00 94.12 225 VAL A O 1
ATOM 1703 N N . LYS A 1 226 ? 6.256 -1.461 -24.464 1.00 88.25 226 LYS A N 1
ATOM 1704 C CA . LYS A 1 226 ? 5.583 -0.385 -23.730 1.00 88.25 226 LYS A CA 1
ATOM 1705 C C . LYS A 1 226 ? 5.657 -0.622 -22.219 1.00 88.25 226 LYS A C 1
ATOM 1707 O O . LYS A 1 226 ? 6.070 0.273 -21.491 1.00 88.25 226 LYS A O 1
ATOM 1712 N N . PHE A 1 227 ? 5.354 -1.843 -21.773 1.00 87.62 227 PHE A N 1
ATOM 1713 C CA . PHE A 1 227 ? 5.459 -2.227 -20.368 1.00 87.62 227 PHE A CA 1
ATOM 1714 C C . PHE A 1 227 ? 6.878 -2.010 -19.821 1.00 87.62 227 PHE A C 1
ATOM 1716 O O . PHE A 1 227 ? 7.054 -1.380 -18.781 1.00 87.62 227 PHE A O 1
ATOM 1723 N N . GLY A 1 228 ? 7.905 -2.478 -20.536 1.00 89.56 228 GLY A N 1
ATOM 1724 C CA . GLY A 1 228 ? 9.297 -2.267 -20.138 1.00 89.56 228 GLY A CA 1
ATOM 1725 C C . GLY A 1 228 ? 9.711 -0.790 -20.123 1.00 89.56 228 GLY A C 1
ATOM 1726 O O . GLY A 1 228 ? 10.435 -0.375 -19.218 1.00 89.56 228 GLY A O 1
ATOM 1727 N N . SER A 1 229 ? 9.221 0.023 -21.062 1.00 86.62 229 SER A N 1
ATOM 1728 C CA . SER A 1 229 ? 9.461 1.474 -21.084 1.00 86.62 229 SER A CA 1
ATOM 1729 C C . SER A 1 229 ? 8.852 2.162 -19.868 1.00 86.62 229 SER A C 1
ATOM 1731 O O . SER A 1 229 ? 9.530 2.955 -19.217 1.00 86.62 229 SER A O 1
ATOM 1733 N N . ASP A 1 230 ? 7.627 1.795 -19.495 1.00 80.56 230 ASP A N 1
ATOM 1734 C CA . ASP A 1 230 ? 6.976 2.323 -18.295 1.00 80.56 230 ASP A CA 1
ATOM 1735 C C . ASP A 1 230 ? 7.763 1.943 -17.022 1.00 80.56 230 ASP A C 1
ATOM 1737 O O . ASP A 1 230 ? 7.909 2.763 -16.110 1.00 80.56 230 ASP A O 1
ATOM 1741 N N . LEU A 1 231 ? 8.343 0.734 -16.963 1.00 84.88 231 LEU A N 1
ATOM 1742 C CA . LEU A 1 231 ? 9.236 0.333 -15.867 1.00 84.88 231 LEU A CA 1
ATOM 1743 C C . LEU A 1 231 ? 10.536 1.156 -15.818 1.00 84.88 231 LEU A C 1
ATOM 1745 O O . LEU A 1 231 ? 11.028 1.432 -14.719 1.00 84.88 231 LEU A O 1
ATOM 1749 N N . VAL A 1 232 ? 11.089 1.553 -16.972 1.00 77.75 232 VAL A N 1
ATOM 1750 C CA . VAL A 1 232 ? 12.249 2.462 -17.046 1.00 77.75 232 VAL A CA 1
ATOM 1751 C C . VAL A 1 232 ? 11.876 3.853 -16.541 1.00 77.75 232 VAL A C 1
ATOM 1753 O O . VAL A 1 232 ? 12.555 4.388 -15.663 1.00 77.75 232 VAL A O 1
ATOM 1756 N N . THR A 1 233 ? 10.765 4.421 -17.019 1.00 76.88 233 THR A N 1
ATOM 1757 C CA . THR A 1 233 ? 10.277 5.742 -16.584 1.00 76.88 233 THR A CA 1
ATOM 1758 C C . THR A 1 233 ? 10.046 5.797 -15.073 1.00 76.88 233 THR A C 1
ATOM 1760 O O . THR A 1 233 ? 10.369 6.795 -14.429 1.00 76.88 233 THR A O 1
ATOM 1763 N N . ARG A 1 234 ? 9.547 4.704 -14.486 1.00 71.00 234 ARG A N 1
ATOM 1764 C CA . ARG A 1 234 ? 9.293 4.572 -13.041 1.00 71.00 234 ARG A CA 1
ATOM 1765 C C . ARG A 1 234 ? 10.532 4.207 -12.222 1.00 71.00 234 ARG A C 1
ATOM 1767 O O . ARG A 1 234 ? 10.415 4.009 -11.016 1.00 71.00 234 ARG A O 1
ATOM 1774 N N . ARG A 1 235 ? 11.707 4.099 -12.851 1.00 78.25 235 ARG A N 1
ATOM 1775 C CA . ARG A 1 235 ? 12.964 3.680 -12.210 1.00 78.25 235 ARG A CA 1
ATOM 1776 C C . ARG A 1 235 ? 12.838 2.349 -11.460 1.00 78.25 235 ARG A C 1
ATOM 1778 O O . ARG A 1 235 ? 13.372 2.182 -10.370 1.00 78.25 235 ARG A O 1
ATOM 1785 N N . VAL A 1 236 ? 12.134 1.384 -12.044 1.00 83.31 236 VAL A N 1
ATOM 1786 C CA . VAL A 1 236 ? 12.137 -0.008 -11.560 1.00 83.31 236 VAL A CA 1
ATOM 1787 C C . VAL A 1 236 ? 13.310 -0.764 -12.179 1.00 83.31 236 VAL A C 1
ATOM 1789 O O . VAL A 1 236 ? 14.015 -1.521 -11.506 1.00 83.31 236 VAL A O 1
ATOM 1792 N N . ILE A 1 237 ? 13.538 -0.517 -13.468 1.00 88.62 237 ILE A N 1
ATOM 1793 C CA . ILE A 1 237 ? 14.687 -0.995 -14.231 1.00 88.62 237 ILE A CA 1
ATOM 1794 C C . ILE A 1 237 ? 15.369 0.189 -14.916 1.00 88.62 237 ILE A C 1
ATOM 1796 O O . ILE A 1 237 ? 14.767 1.244 -15.087 1.00 88.62 237 ILE A O 1
ATOM 1800 N N . HIS A 1 238 ? 16.613 0.015 -15.335 1.00 88.94 238 HIS A N 1
ATOM 1801 C CA . HIS A 1 238 ? 17.331 0.994 -16.144 1.00 88.94 238 HIS A CA 1
ATOM 1802 C C . HIS A 1 238 ? 18.289 0.292 -17.104 1.00 88.94 238 HIS A C 1
ATOM 1804 O O . HIS A 1 238 ? 18.674 -0.861 -16.887 1.00 88.94 238 HIS A O 1
ATOM 1810 N N . HIS A 1 239 ? 18.665 0.973 -18.183 1.00 93.00 239 HIS A N 1
ATOM 1811 C CA . HIS A 1 239 ? 19.747 0.511 -19.042 1.00 93.00 239 HIS A CA 1
ATOM 1812 C C . HIS A 1 239 ? 21.076 0.631 -18.286 1.00 93.00 239 HIS A C 1
ATOM 1814 O O . HIS A 1 239 ? 21.331 1.646 -17.651 1.00 93.00 239 HIS A O 1
ATOM 1820 N N . VAL A 1 240 ? 21.968 -0.358 -18.380 1.00 90.88 240 VAL A N 1
ATOM 1821 C CA . VAL A 1 240 ? 23.183 -0.431 -17.532 1.00 90.88 240 VAL A CA 1
ATOM 1822 C C . VAL A 1 240 ? 24.194 0.719 -17.701 1.00 90.88 240 VAL A C 1
ATOM 1824 O O . VAL A 1 240 ? 25.187 0.767 -16.975 1.00 90.88 240 VAL A O 1
ATOM 1827 N N . VAL A 1 241 ? 23.995 1.606 -18.679 1.00 84.62 241 VAL A N 1
ATOM 1828 C CA . VAL A 1 241 ? 24.748 2.867 -18.837 1.00 84.62 241 VAL A CA 1
ATOM 1829 C C . VAL A 1 241 ? 23.830 4.079 -19.048 1.00 84.62 241 VAL A C 1
ATOM 1831 O O . VAL A 1 241 ? 24.275 5.084 -19.589 1.00 84.62 241 VAL A O 1
ATOM 1834 N N . ASP A 1 242 ? 22.537 3.953 -18.734 1.00 82.62 242 ASP A N 1
ATOM 1835 C CA . ASP A 1 242 ? 21.506 5.005 -18.807 1.00 82.62 242 ASP A CA 1
ATOM 1836 C C . ASP A 1 242 ? 21.344 5.709 -20.172 1.00 82.62 242 ASP A C 1
ATOM 1838 O O . ASP A 1 242 ? 20.708 6.749 -20.282 1.00 82.62 242 ASP A O 1
ATOM 1842 N N . GLY A 1 243 ? 21.908 5.134 -21.240 1.00 76.56 243 GLY A N 1
ATOM 1843 C CA . GLY A 1 243 ? 21.882 5.721 -22.587 1.00 76.56 243 GLY A CA 1
ATOM 1844 C C . GLY A 1 243 ? 20.682 5.366 -23.475 1.00 76.56 243 GLY A C 1
ATOM 1845 O O . GLY A 1 243 ? 20.618 5.855 -24.602 1.00 76.56 243 GLY A O 1
ATOM 1846 N N . HIS A 1 244 ? 19.770 4.496 -23.033 1.00 77.94 244 HIS A N 1
ATOM 1847 C CA . HIS A 1 244 ? 18.663 4.010 -23.862 1.00 77.94 244 HIS A CA 1
ATOM 1848 C C . HIS A 1 244 ? 17.381 3.804 -23.054 1.00 77.94 244 HIS A C 1
ATOM 1850 O O . HIS A 1 244 ? 17.430 3.304 -21.929 1.00 77.94 244 HIS A O 1
ATOM 1856 N N . ASP A 1 245 ? 16.245 4.089 -23.692 1.00 87.75 245 ASP A N 1
ATOM 1857 C CA . ASP A 1 245 ? 14.929 3.607 -23.265 1.00 87.75 245 ASP A CA 1
ATOM 1858 C C . ASP A 1 245 ? 14.838 2.076 -23.386 1.00 87.75 245 ASP A C 1
ATOM 1860 O O . ASP A 1 245 ? 15.753 1.406 -23.887 1.00 87.75 245 ASP A O 1
ATOM 1864 N N . PHE A 1 246 ? 13.730 1.490 -22.931 1.00 93.88 246 PHE A N 1
ATOM 1865 C CA . PHE A 1 246 ? 13.512 0.056 -23.083 1.00 93.88 246 PHE A CA 1
ATOM 1866 C C . PHE A 1 246 ? 13.286 -0.327 -24.552 1.00 93.88 246 PHE A C 1
ATOM 1868 O O . PHE A 1 246 ? 12.470 0.274 -25.250 1.00 93.88 246 PHE A O 1
ATOM 1875 N N . LYS A 1 247 ? 14.005 -1.349 -25.031 1.00 90.50 247 LYS A N 1
ATOM 1876 C CA . LYS A 1 247 ? 13.928 -1.830 -26.414 1.00 90.50 247 LYS A CA 1
ATOM 1877 C C . LYS A 1 247 ? 13.942 -3.351 -26.486 1.00 90.50 247 LYS A C 1
ATOM 1879 O O . LYS A 1 247 ? 14.644 -4.016 -25.724 1.00 90.50 247 LYS A O 1
ATOM 1884 N N . ASN A 1 248 ? 13.238 -3.883 -27.485 1.00 97.69 248 ASN A N 1
ATOM 1885 C CA . ASN A 1 248 ? 13.333 -5.283 -27.900 1.00 97.69 248 ASN A CA 1
ATOM 1886 C C . ASN A 1 248 ? 14.634 -5.535 -28.688 1.00 97.69 248 ASN A C 1
ATOM 1888 O O . ASN A 1 248 ? 14.618 -5.814 -29.884 1.00 97.69 248 ASN A O 1
ATOM 1892 N N . GLU A 1 249 ? 15.774 -5.346 -28.031 1.00 96.38 249 GLU A N 1
ATOM 1893 C CA . GLU A 1 249 ? 17.109 -5.474 -28.615 1.00 96.38 249 GLU A CA 1
ATOM 1894 C C . GLU A 1 249 ? 18.049 -6.181 -27.628 1.00 96.38 249 GLU A C 1
ATOM 1896 O O . GLU A 1 249 ? 17.739 -6.348 -26.443 1.00 96.38 249 GLU A O 1
ATOM 1901 N N . HIS A 1 250 ? 19.235 -6.573 -28.097 1.00 97.00 250 HIS A N 1
ATOM 1902 C CA . HIS A 1 250 ? 20.285 -7.147 -27.252 1.00 97.00 250 HIS A CA 1
ATOM 1903 C C . HIS A 1 250 ? 21.012 -6.055 -26.432 1.00 97.00 250 HIS A C 1
ATOM 1905 O O . HIS A 1 250 ? 22.227 -5.863 -26.526 1.00 97.00 250 HIS A O 1
ATOM 1911 N N . LEU A 1 251 ? 20.240 -5.314 -25.637 1.00 96.38 251 LEU A N 1
ATOM 1912 C CA . LEU A 1 251 ? 20.695 -4.295 -24.693 1.00 96.38 251 LEU A CA 1
ATOM 1913 C C . LEU A 1 251 ? 20.561 -4.811 -23.262 1.00 96.38 251 LEU A C 1
ATOM 1915 O O . LEU A 1 251 ? 19.679 -5.617 -22.960 1.00 96.38 251 LEU A O 1
ATOM 1919 N N . PHE A 1 252 ? 21.449 -4.350 -22.383 1.00 97.50 252 PHE A N 1
ATOM 1920 C CA . PHE A 1 252 ? 21.490 -4.802 -20.998 1.00 97.50 252 PHE A CA 1
ATOM 1921 C C . PHE A 1 252 ? 20.722 -3.848 -20.096 1.00 97.50 252 PHE A C 1
ATOM 1923 O O . PHE A 1 252 ? 21.005 -2.649 -20.045 1.00 97.50 252 PHE A O 1
ATOM 1930 N N . TYR A 1 253 ? 19.802 -4.413 -19.330 1.00 96.69 253 TYR A N 1
ATOM 1931 C CA . TYR A 1 253 ? 19.027 -3.712 -18.321 1.00 96.69 253 TYR A CA 1
ATOM 1932 C C . TYR A 1 253 ? 19.299 -4.313 -16.948 1.00 96.69 253 TYR A C 1
ATOM 1934 O O . TYR A 1 253 ? 19.716 -5.465 -16.818 1.00 96.69 253 TYR A O 1
ATOM 1942 N N . ARG A 1 254 ? 19.090 -3.518 -15.908 1.00 94.19 254 ARG A N 1
ATOM 1943 C CA . ARG A 1 254 ? 19.264 -3.911 -14.511 1.00 94.19 254 ARG A CA 1
ATOM 1944 C C . ARG A 1 254 ? 18.073 -3.404 -13.720 1.00 94.19 254 ARG A C 1
ATOM 1946 O O . ARG A 1 254 ? 17.536 -2.344 -14.021 1.00 94.19 254 ARG A O 1
ATOM 1953 N N . PHE A 1 255 ? 17.661 -4.157 -12.711 1.00 89.69 255 PHE A N 1
ATOM 1954 C CA . PHE A 1 255 ? 16.720 -3.646 -11.725 1.00 89.69 255 PHE A CA 1
ATOM 1955 C C . PHE A 1 255 ? 17.437 -2.695 -10.773 1.00 89.69 255 PHE A C 1
ATOM 1957 O O . PHE A 1 255 ? 18.537 -3.002 -10.322 1.00 89.69 255 PHE A O 1
ATOM 1964 N N . ILE A 1 256 ? 16.796 -1.590 -10.403 1.00 81.19 256 ILE A N 1
ATOM 1965 C CA . ILE A 1 256 ? 17.405 -0.607 -9.493 1.00 81.19 256 ILE A CA 1
ATOM 1966 C C . ILE A 1 256 ? 17.756 -1.231 -8.133 1.00 81.19 256 ILE A C 1
ATOM 1968 O O . ILE A 1 256 ? 18.786 -0.920 -7.551 1.00 81.19 256 ILE A O 1
ATOM 1972 N N . ILE A 1 257 ? 16.984 -2.218 -7.666 1.00 80.25 257 ILE A N 1
ATOM 1973 C CA . ILE A 1 257 ? 17.297 -2.970 -6.435 1.00 80.25 257 ILE A CA 1
ATOM 1974 C C . ILE A 1 257 ? 18.610 -3.776 -6.508 1.00 80.25 257 ILE A C 1
ATOM 1976 O O . ILE A 1 257 ? 19.140 -4.208 -5.484 1.00 80.25 257 ILE A O 1
ATOM 1980 N N . ASP A 1 258 ? 19.134 -3.998 -7.717 1.00 82.31 258 ASP A N 1
ATOM 1981 C CA . ASP A 1 258 ? 20.406 -4.669 -7.975 1.00 82.31 258 ASP A CA 1
ATOM 1982 C C . ASP A 1 258 ? 21.554 -3.689 -8.269 1.00 82.31 258 ASP A C 1
ATOM 1984 O O . ASP A 1 258 ? 22.649 -4.109 -8.663 1.00 82.31 258 ASP A O 1
ATOM 1988 N N . GLU A 1 259 ? 21.336 -2.394 -8.068 1.00 75.38 259 GLU A N 1
ATOM 1989 C CA . GLU A 1 259 ? 22.371 -1.367 -8.097 1.00 75.38 259 GLU A CA 1
ATOM 1990 C C . GLU A 1 259 ? 23.113 -1.383 -6.747 1.00 75.38 259 GLU A C 1
ATOM 1992 O O . GLU A 1 259 ? 22.515 -1.226 -5.682 1.00 75.38 259 GLU A O 1
ATOM 1997 N N . LYS A 1 260 ? 24.404 -1.723 -6.778 1.00 57.66 260 LYS A N 1
ATOM 1998 C CA . LYS A 1 260 ? 25.315 -1.752 -5.625 1.00 57.66 260 LYS A CA 1
ATOM 1999 C C . LYS A 1 260 ? 26.683 -1.268 -6.065 1.00 57.66 260 LYS A C 1
ATOM 2001 O O . LYS A 1 260 ? 27.072 -1.651 -7.194 1.00 57.66 260 LYS A O 1
#

Secondary structure (DSSP, 8-state):
---PPPPP----PPPPEEEEE-SSHHHHHHHHHHHHHTT-EEEEEPTTS-HHHHHHHHHHTT---SEEEEEHHHHHTTT--HHHHHHHHHHH-TT-EEEEEETT-S---HHHHHHHHHTT-SEEEEPPPSS--HHHHHHHHHHHHHHHHSPPPPP-HHHHTTTSSSSTTSTT--HHHHHHHHHSTTS---EEEEETTEEEEEEEEHHHHHHHHHHHH---HHHHHHHHHHHHHTTSEEETTS-----SSS-EEEEGGG--

Radius of gyration: 23.32 Å; chains: 1; bounding box: 88×40×66 Å

pLDDT: mean 83.25, std 15.46, range [35.78, 98.44]